Protein AF-A0A9P7BR08-F1 (afdb_monomer)

InterPro domains:
  IPR000400 Glycoside hydrolase, family 46 [PF01374] (91-271)
  IPR000400 Glycoside hydrolase, family 46 [cd00978] (86-276)
  IPR023099 Glycoside hydrolase, family 46, N-terminal [G3DSA:3.30.386.10] (101-200)
  IPR023346 Lysozyme-like domain superfamily [SSF53955] (82-272)

Sequence (280 aa):
MFFYLFFCIIVPFAFAKTEYCSGHEFSSTKVNCDKFQFSKLKSNGQCTDSKKATSGEFHGMALTNCTTFYDLSNLPSQSMDSKAIKMAELITNVFENGNTAMGYAAAERLGDCRGYTCGYIGFTTGTNDAYTVVKEYIRRKPKASIKKYIPALKKLTTYDFGDPKRDDTTQLKGFDKIWHKTTCDDPDFIQTQLDVGQSMYLKPALKYAASVGIHSNLGKAIFYDTIVQHGWQYVESFINLPRIIELTGPKKKEESERSYLTRFITTRRQLVCCYPGGVW

Radius of gyration: 19.73 Å; Cα contacts (8 Å, |Δi|>4): 369; chains: 1; bounding box: 41×44×57 Å

Foldseek 3Di:
DDDPPPPPPPPVPPPPPDPLQDDDLRPQDCVLFVLLVLVPDDVQLFQFALVCLPVDDRQADDDPVLDQFDDLVPFDFDDDDPVLVLVLLQVLLCVVPVGRDFQQLAWDDPRRLQAIQHTRLGQGLLNLLVLQLLVVLCVVVVPQPLVQCNVVSVVSSPGHRRNSCSNDCVSVVCVSVSSNVCVVPDVVSVVSNVVSLCVQQLRVLRRLCVNQPHDDSVSSSLSSSQCSVQNRGVVSCSGHSVNLDVSLDHADPPHDNVNSVVSSVSSNSSSLSNNPDPPD

Structure (mmCIF, N/CA/C/O backbone):
data_AF-A0A9P7BR08-F1
#
_entry.id   AF-A0A9P7BR08-F1
#
loop_
_atom_site.group_PDB
_atom_site.id
_atom_site.type_symbol
_atom_site.label_atom_id
_atom_site.label_alt_id
_atom_site.label_comp_id
_atom_site.label_asym_id
_atom_site.label_entity_id
_atom_site.label_seq_id
_atom_site.pdbx_PDB_ins_code
_atom_site.Cartn_x
_atom_site.Cartn_y
_atom_site.Cartn_z
_atom_site.occupancy
_atom_site.B_iso_or_equiv
_atom_site.auth_seq_id
_atom_site.auth_comp_id
_atom_site.auth_asym_id
_atom_site.auth_atom_id
_atom_site.pdbx_PDB_model_num
ATOM 1 N N . MET A 1 1 ? -6.923 15.966 -33.410 1.00 25.28 1 MET A N 1
ATOM 2 C CA . MET A 1 1 ? -6.662 17.206 -32.653 1.00 25.28 1 MET A CA 1
ATOM 3 C C . MET A 1 1 ? -7.794 17.399 -31.653 1.00 25.28 1 MET A C 1
ATOM 5 O O . MET A 1 1 ? -8.768 18.054 -31.968 1.00 25.28 1 MET A O 1
ATOM 9 N N . PHE A 1 2 ? -7.698 16.748 -30.494 1.00 19.83 2 PHE A N 1
ATOM 10 C CA . PHE A 1 2 ? -8.531 17.013 -29.318 1.00 19.83 2 PHE A CA 1
ATOM 11 C C . PHE A 1 2 ? -7.604 16.845 -28.115 1.00 19.83 2 PHE A C 1
ATOM 13 O O . PHE A 1 2 ? -7.327 15.738 -27.664 1.00 19.83 2 PHE A O 1
ATOM 20 N N . PHE A 1 3 ? -7.001 17.963 -27.719 1.00 20.41 3 PHE A N 1
ATOM 21 C CA . PHE A 1 3 ? -6.215 18.092 -26.503 1.00 20.41 3 PHE A CA 1
ATOM 22 C C . PHE A 1 3 ? -7.197 18.131 -25.329 1.00 20.41 3 PHE A C 1
ATOM 24 O O . PHE A 1 3 ? -7.892 19.127 -25.159 1.00 20.41 3 PHE A O 1
ATOM 31 N N . TYR A 1 4 ? -7.244 17.084 -24.508 1.00 21.97 4 TYR A N 1
ATOM 32 C CA . TYR A 1 4 ? -7.691 17.243 -23.126 1.00 21.97 4 TYR A CA 1
ATOM 33 C C . TYR A 1 4 ? -6.462 17.630 -22.304 1.00 21.97 4 TYR A C 1
ATOM 35 O O . TYR A 1 4 ? -5.722 16.781 -21.812 1.00 21.97 4 TYR A O 1
ATOM 43 N N . LEU A 1 5 ? -6.210 18.941 -22.224 1.00 21.81 5 LEU A N 1
ATOM 44 C CA . LEU A 1 5 ? -5.423 19.514 -21.138 1.00 21.81 5 LEU A CA 1
ATOM 45 C C . LEU A 1 5 ? -6.181 19.190 -19.844 1.00 21.81 5 LEU A C 1
ATOM 47 O O . LEU A 1 5 ? -7.200 19.815 -19.553 1.00 21.81 5 LEU A O 1
ATOM 51 N N . PHE A 1 6 ? -5.694 18.226 -19.067 1.00 24.98 6 PHE A N 1
ATOM 52 C CA . PHE A 1 6 ? -6.015 18.179 -17.647 1.00 24.98 6 PHE A CA 1
ATOM 53 C C . PHE A 1 6 ? -5.336 19.391 -17.008 1.00 24.98 6 PHE A C 1
ATOM 55 O O . PHE A 1 6 ? -4.158 19.369 -16.657 1.00 24.98 6 PHE A O 1
ATOM 62 N N . PHE A 1 7 ? -6.076 20.495 -16.921 1.00 22.55 7 PHE A N 1
ATOM 63 C CA . PHE A 1 7 ? -5.772 21.537 -15.958 1.00 22.55 7 PHE A CA 1
ATOM 64 C C . PHE A 1 7 ? -5.878 20.882 -14.577 1.00 22.55 7 PHE A C 1
ATOM 66 O O . PHE A 1 7 ? -6.976 20.681 -14.061 1.00 22.55 7 PHE A O 1
ATOM 73 N N . CYS A 1 8 ? -4.736 20.563 -13.965 1.00 27.25 8 CYS A N 1
ATOM 74 C CA . CYS A 1 8 ? -4.636 20.647 -12.516 1.00 27.25 8 CYS A CA 1
ATOM 75 C C . CYS A 1 8 ? -4.980 22.094 -12.173 1.00 27.25 8 CYS A C 1
ATOM 77 O O . CYS A 1 8 ? -4.135 22.987 -12.254 1.00 27.25 8 CYS A O 1
ATOM 79 N N . ILE A 1 9 ? -6.250 22.341 -11.860 1.00 24.06 9 ILE A N 1
ATOM 80 C CA . ILE A 1 9 ? -6.639 23.551 -11.163 1.00 24.06 9 ILE A CA 1
ATOM 81 C C . ILE A 1 9 ? -5.927 23.446 -9.819 1.00 24.06 9 ILE A C 1
ATOM 83 O O . ILE A 1 9 ? -6.376 22.753 -8.909 1.00 24.06 9 ILE A O 1
ATOM 87 N N . ILE A 1 10 ? -4.774 24.104 -9.717 1.00 33.00 10 ILE A N 1
ATOM 88 C CA . ILE A 1 10 ? -4.212 24.507 -8.438 1.00 33.00 10 ILE A CA 1
ATOM 89 C C . ILE A 1 10 ? -5.212 25.527 -7.906 1.00 33.00 10 ILE A C 1
ATOM 91 O O . ILE A 1 10 ? -5.112 26.725 -8.165 1.00 33.00 10 ILE A O 1
ATOM 95 N N . VAL A 1 11 ? -6.250 25.028 -7.236 1.00 25.84 11 VAL A N 1
ATOM 96 C CA . VAL A 1 11 ? -7.056 25.858 -6.358 1.00 25.84 11 VAL A CA 1
ATOM 97 C C . VAL A 1 11 ? -6.086 26.281 -5.260 1.00 25.84 11 VAL A C 1
ATOM 99 O O . VAL A 1 11 ? -5.499 25.407 -4.615 1.00 25.84 11 VAL A O 1
ATOM 102 N N . PRO A 1 12 ? -5.857 27.585 -5.041 1.00 27.89 12 PRO A N 1
ATOM 103 C CA . PRO A 1 12 ? -5.188 28.016 -3.834 1.00 27.89 12 PRO A CA 1
ATOM 104 C C . PRO A 1 12 ? -6.116 27.613 -2.688 1.00 27.89 12 PRO A C 1
ATOM 106 O O . PRO A 1 12 ? -7.126 28.269 -2.439 1.00 27.89 12 PRO A O 1
ATOM 109 N N . PHE A 1 13 ? -5.823 26.483 -2.041 1.00 35.38 13 PHE A N 1
ATOM 110 C CA . PHE A 1 13 ? -6.487 26.077 -0.813 1.00 35.38 13 PHE A CA 1
ATOM 111 C C . PHE A 1 13 ? -6.106 27.105 0.254 1.00 35.38 13 PHE A C 1
ATOM 113 O O . PHE A 1 13 ? -5.151 26.953 1.011 1.00 35.38 13 PHE A O 1
ATOM 120 N N . ALA A 1 14 ? -6.880 28.187 0.319 1.00 32.03 14 ALA A N 1
ATOM 121 C CA . ALA A 1 14 ? -7.191 28.768 1.606 1.00 32.03 14 ALA A CA 1
ATOM 122 C C . ALA A 1 14 ? -7.676 27.606 2.485 1.00 32.03 14 ALA A C 1
ATOM 124 O O . ALA A 1 14 ? -8.513 26.820 2.039 1.00 32.03 14 ALA A O 1
ATOM 125 N N . PHE A 1 15 ? -7.106 27.466 3.684 1.00 42.84 15 PHE A N 1
ATOM 126 C CA . PHE A 1 15 ? -7.479 26.467 4.688 1.00 42.84 15 PHE A CA 1
ATOM 127 C C . PHE A 1 15 ? -8.945 26.661 5.118 1.00 42.84 15 PHE A C 1
ATOM 129 O O . PHE A 1 15 ? -9.242 27.109 6.224 1.00 42.84 15 PHE A O 1
ATOM 136 N N . ALA A 1 16 ? -9.893 26.337 4.246 1.00 40.97 16 ALA A N 1
ATOM 137 C CA . ALA A 1 16 ? -11.237 26.021 4.658 1.00 40.97 16 ALA A CA 1
ATOM 138 C C . ALA A 1 16 ? -11.109 24.712 5.435 1.00 40.97 16 ALA A C 1
ATOM 140 O O . ALA A 1 16 ? -10.731 23.687 4.868 1.00 40.97 16 ALA A O 1
ATOM 141 N N . LYS A 1 17 ? -11.365 24.746 6.749 1.00 55.28 17 LYS A N 1
ATOM 142 C CA . LYS A 1 17 ? -11.611 23.514 7.503 1.00 55.28 17 LYS A CA 1
ATOM 143 C C . LYS A 1 17 ? -12.703 22.775 6.743 1.00 55.28 17 LYS A C 1
ATOM 145 O O . LYS A 1 17 ? -13.834 23.254 6.695 1.00 55.28 17 LYS A O 1
ATOM 150 N N . THR A 1 18 ? -12.353 21.661 6.110 1.00 68.56 18 THR A N 1
ATOM 151 C CA . THR A 1 18 ? -13.341 20.789 5.486 1.00 68.56 18 THR A CA 1
ATOM 152 C C . THR A 1 18 ? -14.373 20.444 6.561 1.00 68.56 18 THR A C 1
ATOM 154 O O . THR A 1 18 ? -14.017 20.247 7.727 1.00 68.56 18 THR A O 1
ATOM 157 N N . GLU A 1 19 ? -15.658 20.373 6.212 1.00 81.19 19 GLU A N 1
ATOM 158 C CA . GLU A 1 19 ? -16.693 19.910 7.152 1.00 81.19 19 GLU A CA 1
ATOM 159 C C . GLU A 1 19 ? -16.310 18.538 7.750 1.00 81.19 19 GLU A C 1
ATOM 161 O O . GLU A 1 19 ? -16.599 18.227 8.908 1.00 81.19 19 GLU A O 1
ATOM 166 N N . TYR A 1 20 ? -15.523 17.767 6.996 1.00 86.56 20 TYR A N 1
ATOM 167 C CA . TYR A 1 20 ? -14.896 16.520 7.406 1.00 86.56 20 TYR A CA 1
ATOM 168 C C . TYR A 1 20 ? -13.967 16.630 8.635 1.00 86.56 20 TYR A C 1
ATOM 170 O O . TYR A 1 20 ? -13.973 15.726 9.465 1.00 86.56 20 TYR A O 1
ATOM 178 N N . CYS A 1 21 ? -13.238 17.725 8.846 1.00 91.69 21 CYS A N 1
ATOM 179 C CA . CYS A 1 21 ? -12.373 17.923 10.021 1.00 91.69 21 CYS A CA 1
ATOM 180 C C . CYS A 1 21 ? -12.918 19.007 10.960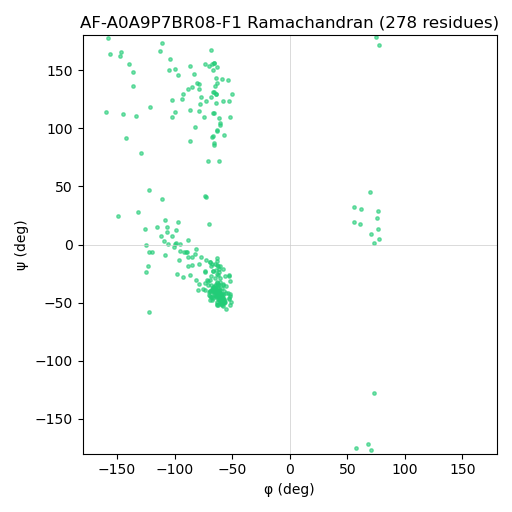 1.00 91.69 21 CYS A C 1
ATOM 182 O O . CYS A 1 21 ? -12.181 19.832 11.510 1.00 91.69 21 CYS A O 1
ATOM 184 N N . SER A 1 22 ? -14.241 19.023 11.124 1.00 90.69 22 SER A N 1
ATOM 185 C CA . SER A 1 22 ? -14.962 19.986 11.954 1.00 90.69 22 SER A CA 1
ATOM 186 C C . SER A 1 22 ? -15.572 19.350 13.215 1.00 90.69 22 SER A C 1
ATOM 188 O O . SER A 1 22 ? -15.509 18.138 13.430 1.00 90.69 22 SER A O 1
ATOM 190 N N . GLY A 1 23 ? -16.137 20.186 14.092 1.00 92.50 23 GLY A N 1
ATOM 191 C CA . GLY A 1 23 ? -16.763 19.749 15.342 1.00 92.50 23 GLY A CA 1
ATOM 192 C C . GLY A 1 23 ? -15.773 19.352 16.441 1.00 92.50 23 GLY A C 1
ATOM 193 O O . GLY A 1 23 ? -14.553 19.396 16.272 1.00 92.50 23 GLY A O 1
ATOM 194 N N . HIS A 1 24 ? -16.308 18.980 17.604 1.00 93.88 24 HIS A N 1
ATOM 195 C CA . HIS A 1 24 ? -15.497 18.649 18.779 1.00 93.88 24 HIS A CA 1
ATOM 196 C C . HIS A 1 24 ? -14.632 17.394 18.561 1.00 93.88 24 HIS A C 1
ATOM 198 O O . HIS A 1 24 ? -13.488 17.359 18.997 1.00 93.88 24 HIS A O 1
ATOM 204 N N . GLU A 1 25 ? -15.145 16.387 17.850 1.00 94.69 25 GLU A N 1
ATOM 205 C CA . GLU A 1 25 ? -14.486 15.081 17.707 1.00 94.69 25 GLU A CA 1
ATOM 206 C C . GLU A 1 25 ? -13.378 15.043 16.639 1.00 94.69 25 GLU A C 1
ATOM 208 O O . GLU A 1 25 ? -12.414 14.296 16.804 1.00 94.69 25 GLU A O 1
ATOM 213 N N . PHE A 1 26 ? -13.479 15.842 15.568 1.00 94.88 26 PHE A N 1
ATOM 214 C CA . PHE A 1 26 ? -12.574 15.751 14.406 1.00 94.88 26 PHE A CA 1
ATOM 215 C C . PHE A 1 26 ? -11.767 17.016 14.129 1.00 94.88 26 PHE A C 1
ATOM 217 O O . PHE A 1 26 ? -10.884 17.000 13.274 1.00 94.88 26 PHE A O 1
ATOM 224 N N . SER A 1 27 ? -12.029 18.115 14.840 1.00 93.56 27 SER A N 1
ATOM 225 C CA . SER A 1 27 ? -11.186 19.302 14.710 1.00 93.56 27 SER A CA 1
ATOM 226 C C . SER A 1 27 ? -9.761 19.031 15.190 1.00 93.56 27 SER A C 1
ATOM 228 O O . SER A 1 27 ? -9.545 18.328 16.181 1.00 93.56 27 SER A O 1
ATOM 230 N N . SER A 1 28 ? -8.785 19.625 14.498 1.00 91.25 28 SER A N 1
ATOM 231 C CA . SER A 1 28 ? -7.360 19.525 14.829 1.00 91.25 28 SER A CA 1
ATOM 232 C C . SER A 1 28 ? -7.019 20.309 16.105 1.00 91.25 28 SER A C 1
ATOM 234 O O . SER A 1 28 ? -6.429 21.389 16.064 1.00 91.25 28 SER A O 1
ATOM 236 N N . THR A 1 29 ? -7.447 19.788 17.253 1.00 92.94 29 THR A N 1
ATOM 237 C CA . THR A 1 29 ? -7.153 20.318 18.588 1.00 92.94 29 THR A CA 1
ATOM 238 C C . THR A 1 29 ? -6.103 19.462 19.279 1.00 92.94 29 THR A C 1
ATOM 240 O O . THR A 1 29 ? -5.938 18.284 18.969 1.00 92.94 29 THR A O 1
ATOM 243 N N . LYS A 1 30 ? -5.434 20.030 20.287 1.00 93.44 30 LYS A N 1
ATOM 244 C CA . LYS A 1 30 ? -4.480 19.297 21.128 1.00 93.44 30 LYS A CA 1
ATOM 245 C C . LYS A 1 30 ? -5.084 18.006 21.707 1.00 93.44 30 LYS A C 1
ATOM 247 O O . LYS A 1 30 ? -4.471 16.947 21.631 1.00 93.44 30 LYS A O 1
ATOM 252 N N . VAL A 1 31 ? -6.323 18.088 22.200 1.00 93.88 31 VAL A N 1
ATOM 253 C CA . VAL A 1 31 ? -7.065 16.953 22.778 1.00 93.88 31 VAL A CA 1
ATOM 254 C C . VAL A 1 31 ? -7.220 15.807 21.776 1.00 93.88 31 VAL A C 1
ATOM 256 O O . VAL A 1 31 ? -6.997 14.650 22.128 1.00 93.88 31 VAL A O 1
ATOM 259 N N . ASN A 1 32 ? -7.558 16.117 20.523 1.00 94.31 32 ASN A N 1
ATOM 260 C CA . ASN A 1 32 ? -7.763 15.098 19.495 1.00 94.31 32 ASN A CA 1
ATOM 261 C C . ASN A 1 32 ? -6.438 14.569 18.926 1.00 94.31 32 ASN A C 1
ATOM 263 O O . ASN A 1 32 ? -6.349 13.385 18.593 1.00 94.31 32 ASN A O 1
ATOM 267 N N . CYS A 1 33 ? -5.415 15.426 18.831 1.00 94.94 33 CYS A N 1
ATOM 268 C CA . CYS A 1 33 ? -4.218 15.148 18.042 1.00 94.94 33 CYS A CA 1
ATOM 269 C C . CYS A 1 33 ? -3.012 14.615 18.830 1.00 94.94 33 CYS A C 1
ATOM 271 O O . CYS A 1 33 ? -2.197 13.889 18.257 1.00 94.94 33 CYS A O 1
ATOM 273 N N . ASP A 1 34 ? -2.894 14.904 20.131 1.00 95.50 34 ASP A N 1
ATOM 274 C CA . ASP A 1 34 ? -1.706 14.539 20.923 1.00 95.50 34 ASP A CA 1
ATOM 275 C C . ASP A 1 34 ? -1.422 13.027 20.919 1.00 95.50 34 ASP A C 1
ATOM 277 O O . ASP A 1 34 ? -0.264 12.601 20.890 1.00 95.50 34 ASP A O 1
ATOM 281 N N . LYS A 1 35 ? -2.472 12.196 20.871 1.00 95.94 35 LYS A N 1
ATOM 282 C CA . LYS A 1 35 ? -2.353 10.728 20.842 1.00 95.94 35 LYS A CA 1
ATOM 283 C C . LYS A 1 35 ? -1.628 10.189 19.603 1.00 95.94 35 LYS A C 1
ATOM 285 O O . LYS A 1 35 ? -1.013 9.123 19.671 1.00 95.94 35 LYS A O 1
ATOM 290 N N . PHE A 1 36 ? -1.659 10.916 18.485 1.00 95.50 36 PHE A N 1
ATOM 291 C CA . PHE A 1 36 ? -0.951 10.520 17.264 1.00 95.50 36 PHE A CA 1
ATOM 292 C C . PHE A 1 36 ? 0.542 10.830 17.336 1.00 95.50 36 PHE A C 1
ATOM 294 O O . PHE A 1 36 ? 1.316 10.241 16.592 1.00 95.50 36 PHE A O 1
ATOM 301 N N . GLN A 1 37 ? 0.959 11.694 18.268 1.00 94.38 37 GLN A N 1
ATOM 302 C CA . GLN A 1 37 ? 2.363 12.024 18.517 1.00 94.38 37 GLN A CA 1
ATOM 303 C C . GLN A 1 37 ? 3.100 12.530 17.267 1.00 94.38 37 GLN A C 1
ATOM 305 O O . GLN A 1 37 ? 4.306 12.332 17.138 1.00 94.38 37 GLN A O 1
ATOM 310 N N . PHE A 1 38 ? 2.402 13.221 16.361 1.00 91.25 38 PHE A N 1
ATOM 311 C CA . PHE A 1 38 ? 3.000 13.747 15.132 1.00 91.25 38 PHE A CA 1
ATOM 312 C C . PHE A 1 38 ? 4.100 14.784 15.368 1.00 91.25 38 PHE A C 1
ATOM 314 O O . PHE A 1 38 ? 4.943 14.975 14.503 1.00 91.25 38 PHE A O 1
ATOM 321 N N . SER A 1 39 ? 4.183 15.378 16.561 1.00 87.94 39 SER A N 1
ATOM 322 C CA . SER A 1 39 ? 5.339 16.185 16.978 1.00 87.94 39 SER A CA 1
ATOM 323 C C . SER A 1 39 ? 6.659 15.403 17.009 1.00 87.94 39 SER A C 1
ATOM 325 O O . SER A 1 39 ? 7.728 16.005 17.003 1.00 87.94 39 SER A O 1
ATOM 327 N N . LYS A 1 40 ? 6.599 14.065 17.043 1.00 87.44 40 LYS A N 1
ATOM 328 C CA . LYS A 1 40 ? 7.758 13.171 16.954 1.00 87.44 40 LYS A CA 1
ATOM 329 C C . LYS A 1 40 ? 8.103 12.774 15.520 1.00 87.44 40 LYS A C 1
ATOM 331 O O . LYS A 1 40 ? 9.130 12.120 15.336 1.00 87.44 40 LYS A O 1
ATOM 336 N N . LEU A 1 41 ? 7.282 13.137 14.527 1.00 80.88 41 LEU A N 1
ATOM 337 C CA . LEU A 1 41 ? 7.655 12.980 13.126 1.00 80.88 41 LEU A CA 1
ATOM 338 C C . LEU A 1 41 ? 8.898 13.828 12.895 1.00 80.88 41 LEU A C 1
ATOM 340 O O . LEU A 1 41 ? 8.855 15.057 12.913 1.00 80.88 41 LEU A O 1
ATOM 344 N N . LYS A 1 42 ? 10.028 13.160 12.710 1.00 69.19 42 LYS A N 1
ATOM 345 C CA . LYS A 1 42 ? 11.223 13.823 12.219 1.00 69.19 42 LYS A CA 1
ATOM 346 C C . LYS A 1 42 ? 11.101 13.884 10.700 1.00 69.19 42 LYS A C 1
ATOM 348 O O . LYS A 1 42 ? 10.557 12.976 10.070 1.00 69.19 42 LYS A O 1
ATOM 353 N N . SER A 1 43 ? 11.633 14.943 10.098 1.00 61.00 43 SER A N 1
ATOM 354 C CA . SER A 1 43 ? 12.025 14.853 8.695 1.00 61.00 43 SER A CA 1
ATOM 355 C C . SER A 1 43 ? 13.182 13.861 8.661 1.00 61.00 43 SER A C 1
ATOM 357 O O . SER A 1 43 ? 14.317 14.218 8.964 1.00 61.00 43 SER A O 1
ATOM 359 N N . ASN A 1 44 ? 12.886 12.586 8.413 1.00 57.06 44 ASN A N 1
ATOM 360 C CA . ASN A 1 44 ? 13.855 11.489 8.495 1.00 57.06 44 ASN A CA 1
ATOM 361 C C . ASN A 1 44 ? 14.909 11.543 7.368 1.00 57.06 44 ASN A C 1
ATOM 363 O O . ASN A 1 44 ? 15.501 10.519 7.048 1.00 57.06 44 ASN A O 1
ATOM 367 N N . GLY A 1 45 ? 15.083 12.686 6.693 1.00 55.62 45 GLY A N 1
ATOM 368 C CA . GLY A 1 45 ? 15.885 12.774 5.477 1.00 55.62 45 GLY A CA 1
ATOM 369 C C . GLY A 1 45 ? 15.325 11.903 4.350 1.00 55.62 45 GLY A C 1
ATOM 370 O O . GLY A 1 45 ? 16.096 11.394 3.542 1.00 55.62 45 GLY A O 1
ATOM 371 N N . GLN A 1 46 ? 14.002 11.697 4.298 1.00 64.88 46 GLN A N 1
ATOM 372 C CA . GLN A 1 46 ? 13.338 11.073 3.151 1.00 64.88 46 GLN A CA 1
ATOM 373 C C . GLN A 1 46 ? 12.976 12.147 2.130 1.00 64.88 46 GLN A C 1
ATOM 375 O O . GLN A 1 46 ? 12.442 13.202 2.480 1.00 64.88 46 GLN A O 1
ATOM 380 N N . CYS A 1 47 ? 13.277 11.876 0.866 1.00 71.38 47 CYS A N 1
ATOM 381 C CA . CYS A 1 47 ? 12.886 12.752 -0.226 1.00 71.38 47 CYS A CA 1
ATOM 382 C C . CYS A 1 47 ? 11.377 12.627 -0.455 1.00 71.38 47 CYS A C 1
ATOM 384 O O . CYS A 1 47 ? 10.878 11.528 -0.678 1.00 71.38 47 CYS A O 1
ATOM 386 N N . THR A 1 48 ? 10.662 13.747 -0.390 1.00 71.50 48 THR A N 1
ATOM 387 C CA . THR A 1 48 ? 9.216 13.827 -0.676 1.00 71.50 48 THR A CA 1
ATOM 388 C C . THR A 1 48 ? 8.885 14.812 -1.798 1.00 71.50 48 THR A C 1
ATOM 390 O O . THR A 1 48 ? 7.740 14.902 -2.227 1.00 71.50 48 THR A O 1
ATOM 393 N N . ASP A 1 49 ? 9.888 15.553 -2.275 1.00 75.00 49 ASP A N 1
ATOM 394 C CA . ASP A 1 49 ? 9.805 16.492 -3.390 1.00 75.00 49 ASP A CA 1
ATOM 395 C C . ASP A 1 49 ? 11.124 16.450 -4.169 1.00 75.00 49 ASP A C 1
ATOM 397 O O . ASP A 1 49 ? 12.174 16.879 -3.672 1.00 75.00 49 ASP A O 1
ATOM 401 N N . SER A 1 50 ? 11.071 15.949 -5.405 1.00 73.88 50 SER A N 1
ATOM 402 C CA . SER A 1 50 ? 12.254 15.767 -6.251 1.00 73.88 50 SER A CA 1
ATOM 403 C C . SER A 1 50 ? 12.967 17.090 -6.547 1.00 73.88 50 SER A C 1
ATOM 405 O O . SER A 1 50 ? 14.167 17.095 -6.809 1.00 73.88 50 SER A O 1
ATOM 407 N N . LYS A 1 51 ? 12.269 18.234 -6.479 1.00 75.81 51 LYS A N 1
ATOM 408 C CA . LYS A 1 51 ? 12.872 19.563 -6.689 1.00 75.81 51 LYS A CA 1
ATOM 409 C C . LYS A 1 51 ? 13.728 20.009 -5.506 1.00 75.81 51 LYS A C 1
ATOM 411 O O . LYS A 1 51 ? 14.609 20.845 -5.679 1.00 75.81 51 LYS A O 1
ATOM 416 N N . LYS A 1 52 ? 13.477 19.462 -4.314 1.00 66.56 52 LYS A N 1
ATOM 417 C CA . LYS A 1 52 ? 14.207 19.763 -3.071 1.00 66.56 52 LYS A CA 1
ATOM 418 C C . LYS A 1 52 ? 15.262 18.710 -2.733 1.00 66.56 52 LYS A C 1
ATOM 420 O O . LYS A 1 52 ? 15.977 18.861 -1.744 1.00 66.56 52 LYS A O 1
ATOM 425 N N . ALA A 1 53 ? 15.403 17.678 -3.569 1.00 64.19 53 ALA A N 1
ATOM 426 C CA . ALA A 1 53 ? 16.373 16.598 -3.397 1.00 64.19 53 ALA A CA 1
ATOM 427 C C . ALA A 1 53 ? 17.831 17.091 -3.280 1.00 64.19 53 ALA A C 1
ATOM 429 O O . ALA A 1 53 ? 18.653 16.431 -2.654 1.00 64.19 53 ALA A O 1
ATOM 430 N N . THR A 1 54 ? 18.164 18.253 -3.855 1.00 57.78 54 THR A N 1
ATOM 431 C CA . THR A 1 54 ? 19.526 18.819 -3.860 1.00 57.78 54 THR A CA 1
ATOM 432 C C . THR A 1 54 ? 19.818 19.772 -2.699 1.00 57.78 54 THR A C 1
ATOM 434 O O . THR A 1 54 ? 20.945 20.241 -2.580 1.00 57.78 54 THR A O 1
ATOM 437 N N . SER A 1 55 ? 18.823 20.109 -1.870 1.00 56.34 55 SER A N 1
ATOM 438 C CA . SER A 1 55 ? 18.939 21.135 -0.820 1.00 56.34 55 SER A CA 1
ATOM 439 C C . SER A 1 55 ? 19.006 20.576 0.607 1.00 56.34 55 SER A C 1
ATOM 441 O O . SER A 1 55 ? 18.808 21.327 1.559 1.00 56.34 55 SER A O 1
ATOM 443 N N . GLY A 1 56 ? 19.255 19.275 0.782 1.00 60.09 56 GLY A N 1
ATOM 444 C CA . GLY A 1 56 ? 19.316 18.644 2.101 1.00 60.09 56 GLY A CA 1
ATOM 445 C C . GLY A 1 56 ? 20.144 17.362 2.130 1.00 60.09 56 GLY A C 1
ATOM 446 O O . GLY A 1 56 ? 20.444 16.772 1.095 1.00 60.09 56 GLY A O 1
ATOM 447 N N . GLU A 1 57 ? 20.503 16.935 3.338 1.00 60.38 57 GLU A N 1
ATOM 448 C CA . GLU A 1 57 ? 21.088 15.622 3.591 1.00 60.38 57 GLU A CA 1
ATOM 449 C C . GLU A 1 57 ? 19.973 14.569 3.685 1.00 60.38 57 GLU A C 1
ATOM 451 O O . GLU A 1 57 ? 19.277 14.455 4.697 1.00 60.38 57 GLU A O 1
ATOM 456 N N . PHE A 1 58 ? 19.778 13.815 2.604 1.00 67.88 58 PHE A N 1
ATOM 457 C CA . PHE A 1 58 ? 18.860 12.682 2.557 1.00 67.88 58 PHE A CA 1
ATOM 458 C C . PHE A 1 58 ? 19.668 11.389 2.660 1.00 67.88 58 PHE A C 1
ATOM 460 O O . PHE A 1 58 ? 20.392 11.037 1.730 1.00 67.88 58 PHE A O 1
ATOM 467 N N . HIS A 1 59 ? 19.561 10.689 3.788 1.00 66.12 59 HIS A N 1
ATOM 468 C CA . HIS A 1 59 ? 20.376 9.496 4.060 1.00 66.12 59 HIS A CA 1
ATOM 469 C C . HIS A 1 59 ? 19.627 8.179 3.8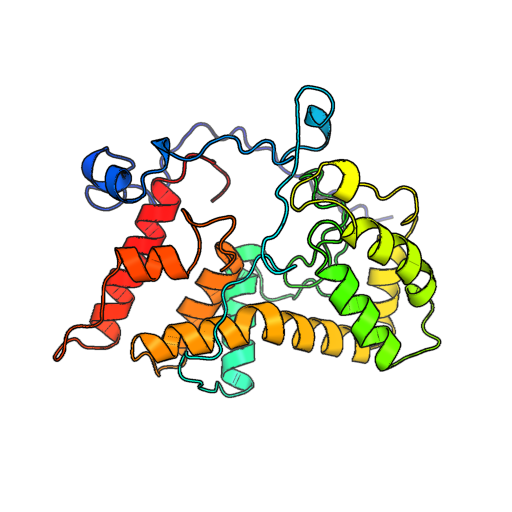25 1.00 66.12 59 HIS A C 1
ATOM 471 O O . HIS A 1 59 ? 20.214 7.113 3.969 1.00 66.12 59 HIS A O 1
ATOM 477 N N . GLY A 1 60 ? 18.342 8.240 3.447 1.00 71.31 60 GLY A N 1
ATOM 478 C CA . GLY A 1 60 ? 17.484 7.059 3.374 1.00 71.31 60 GLY A CA 1
ATOM 479 C C . GLY A 1 60 ? 17.404 6.313 4.715 1.00 71.31 60 GLY A C 1
ATOM 480 O O . GLY A 1 60 ? 17.905 6.762 5.746 1.00 71.31 60 GLY A O 1
ATOM 481 N N . MET A 1 61 ? 16.731 5.167 4.726 1.00 79.44 61 MET A N 1
ATOM 482 C CA . MET A 1 61 ? 16.701 4.265 5.874 1.00 79.44 61 MET A CA 1
ATOM 483 C C . MET A 1 61 ? 17.238 2.893 5.474 1.00 79.44 61 MET A C 1
ATOM 485 O O . MET A 1 61 ? 16.636 2.203 4.644 1.00 79.44 61 MET A O 1
ATOM 489 N N . ALA A 1 62 ? 18.336 2.487 6.114 1.00 78.00 62 ALA A N 1
ATOM 490 C CA . ALA A 1 62 ? 18.830 1.120 6.047 1.00 78.00 62 ALA A CA 1
ATOM 491 C C . ALA A 1 62 ? 17.823 0.168 6.713 1.00 78.00 62 ALA A C 1
ATOM 493 O O . ALA A 1 62 ? 17.339 0.411 7.822 1.00 78.00 62 ALA A O 1
ATOM 494 N N . LEU A 1 63 ? 17.492 -0.926 6.029 1.00 81.50 63 LEU A N 1
ATOM 495 C CA . LEU A 1 63 ? 16.470 -1.873 6.474 1.00 81.50 63 LEU A CA 1
ATOM 496 C C . LEU A 1 63 ? 17.103 -3.000 7.295 1.00 81.50 63 LEU A C 1
ATOM 498 O O . LEU A 1 63 ? 18.026 -3.662 6.829 1.00 81.50 63 LEU A O 1
ATOM 502 N N . THR A 1 64 ? 16.567 -3.275 8.483 1.00 75.12 64 THR A N 1
ATOM 503 C CA . THR A 1 64 ? 17.082 -4.314 9.390 1.00 75.12 64 THR A CA 1
ATOM 504 C C . THR A 1 64 ? 16.868 -5.738 8.869 1.00 75.12 64 THR A C 1
ATOM 506 O O . THR A 1 64 ? 17.677 -6.605 9.170 1.00 75.12 64 THR A O 1
ATOM 509 N N . ASN A 1 65 ? 15.836 -5.970 8.043 1.00 79.81 65 ASN A N 1
ATOM 510 C CA . ASN A 1 65 ? 15.480 -7.286 7.484 1.00 79.81 65 ASN A CA 1
ATOM 511 C C . ASN A 1 65 ? 15.223 -7.250 5.962 1.00 79.81 65 ASN A C 1
ATOM 513 O O . ASN A 1 65 ? 14.416 -8.021 5.444 1.00 79.81 65 ASN A O 1
ATOM 517 N N . CYS A 1 66 ? 15.854 -6.317 5.238 1.00 83.25 66 CYS A N 1
ATOM 518 C CA . CYS A 1 66 ? 15.684 -6.135 3.783 1.00 83.25 66 CYS A CA 1
ATOM 519 C C . CYS A 1 66 ? 14.227 -5.916 3.308 1.00 83.25 66 CYS A C 1
ATOM 521 O O . CYS A 1 66 ? 13.923 -6.088 2.129 1.00 83.25 66 CYS A O 1
ATOM 523 N N . THR A 1 67 ? 13.326 -5.526 4.208 1.00 86.12 67 THR A N 1
ATOM 524 C CA . THR A 1 67 ? 11.917 -5.214 3.940 1.00 86.12 67 THR A CA 1
ATOM 525 C C . THR A 1 67 ? 11.519 -3.997 4.758 1.00 86.12 67 THR A C 1
ATOM 527 O O . THR A 1 67 ? 12.131 -3.737 5.784 1.00 86.12 67 THR A O 1
ATOM 530 N N . THR A 1 68 ? 10.509 -3.253 4.326 1.00 87.12 68 THR A N 1
ATOM 531 C CA . THR A 1 68 ? 9.905 -2.157 5.102 1.00 87.12 68 THR A CA 1
ATOM 532 C C . THR A 1 68 ? 8.675 -2.621 5.882 1.00 87.12 68 THR A C 1
ATOM 534 O O . THR A 1 68 ? 8.108 -1.851 6.651 1.00 87.12 68 THR A O 1
ATOM 537 N N . PHE A 1 69 ? 8.246 -3.868 5.688 1.00 92.19 69 PHE A N 1
ATOM 538 C CA . PHE A 1 69 ? 6.980 -4.403 6.177 1.00 92.19 69 PHE A CA 1
ATOM 539 C C . PHE A 1 69 ? 7.141 -5.235 7.454 1.00 92.19 69 PHE A C 1
ATOM 541 O O . PHE A 1 69 ? 8.182 -5.856 7.673 1.00 92.19 69 PHE A O 1
ATOM 548 N N . TYR A 1 70 ? 6.104 -5.262 8.296 1.00 93.88 70 TYR A N 1
ATOM 549 C CA . TYR A 1 70 ? 6.065 -6.139 9.472 1.00 93.88 70 TYR A CA 1
ATOM 550 C C . TYR A 1 70 ? 6.020 -7.623 9.072 1.00 93.88 70 TYR A C 1
ATOM 552 O O . TYR A 1 70 ? 5.527 -7.979 8.002 1.00 93.88 70 TYR A O 1
ATOM 560 N N . ASP A 1 71 ? 6.469 -8.509 9.962 1.00 94.69 71 ASP A N 1
ATOM 561 C CA . ASP A 1 71 ? 6.186 -9.938 9.820 1.00 94.69 71 ASP A CA 1
ATOM 562 C C . ASP A 1 71 ? 4.746 -10.239 10.266 1.00 94.69 71 ASP A C 1
ATOM 564 O O . ASP A 1 71 ? 4.364 -9.976 11.407 1.00 94.69 71 ASP A O 1
ATOM 568 N N . LEU A 1 72 ? 3.942 -10.796 9.356 1.00 96.25 72 LEU A N 1
ATOM 569 C CA . LEU A 1 72 ? 2.544 -11.168 9.604 1.00 96.25 72 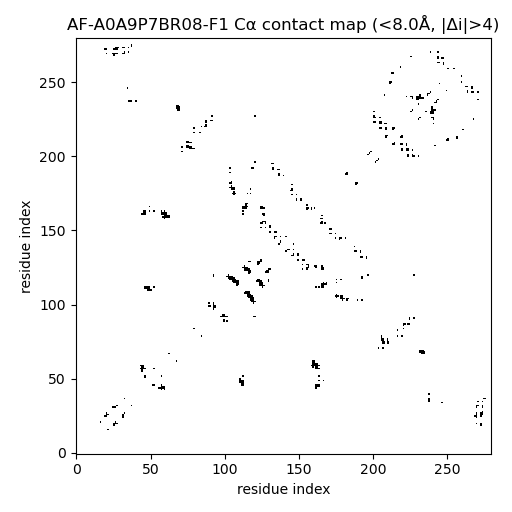LEU A CA 1
ATOM 570 C C . LEU A 1 72 ? 2.343 -12.681 9.727 1.00 96.25 72 LEU A C 1
ATOM 572 O O . LEU A 1 72 ? 1.199 -13.149 9.674 1.00 96.25 72 LEU A O 1
ATOM 576 N N . SER A 1 73 ? 3.421 -13.460 9.823 1.00 95.31 73 SER A N 1
ATOM 577 C CA . SER A 1 73 ? 3.391 -14.923 9.923 1.00 95.31 73 SER A CA 1
ATOM 578 C C . SER A 1 73 ? 2.455 -15.405 11.038 1.00 95.31 73 SER A C 1
ATOM 580 O O . SER A 1 73 ? 1.621 -16.278 10.802 1.00 95.31 73 SER A O 1
ATOM 582 N N . ASN A 1 74 ? 2.502 -14.740 12.194 1.00 96.81 74 ASN A N 1
ATOM 583 C CA . ASN A 1 74 ? 1.717 -15.071 13.385 1.00 96.81 74 ASN A CA 1
ATOM 584 C C . ASN A 1 74 ? 0.275 -14.534 13.373 1.00 96.81 74 ASN A C 1
ATOM 586 O O . ASN A 1 74 ? -0.508 -14.875 14.260 1.00 96.81 74 ASN A O 1
ATOM 590 N N . LEU A 1 75 ? -0.101 -13.690 12.403 1.00 97.69 75 LEU A N 1
ATOM 591 C CA . LEU A 1 75 ? -1.468 -13.170 12.326 1.00 97.69 75 LEU A CA 1
ATOM 592 C C . LEU A 1 75 ? -2.419 -14.187 11.679 1.00 97.69 75 LEU A C 1
ATOM 594 O O . LEU A 1 75 ? -2.064 -14.790 10.651 1.00 97.69 75 LEU A O 1
ATOM 598 N N . PRO A 1 76 ? -3.650 -14.331 12.216 1.00 97.88 76 PRO A N 1
ATOM 599 C CA . PRO A 1 76 ? -4.648 -15.232 11.659 1.00 97.88 76 PRO A CA 1
ATOM 600 C C . PRO A 1 76 ? -4.950 -14.861 10.209 1.00 97.88 76 PRO A C 1
ATOM 602 O O . PRO A 1 76 ? -4.989 -13.691 9.835 1.00 97.88 76 PRO A O 1
ATOM 605 N N . SER A 1 77 ? -5.151 -15.877 9.376 1.00 96.62 77 SER A N 1
ATOM 606 C CA . SER A 1 77 ? -5.491 -15.680 7.968 1.00 96.62 77 SER A CA 1
ATOM 607 C C . SER A 1 77 ? -6.998 -15.782 7.775 1.00 96.62 77 SER A C 1
ATOM 609 O O . SER A 1 77 ? -7.663 -16.583 8.427 1.00 96.62 77 SER A O 1
ATOM 611 N N . GLN A 1 78 ? -7.532 -14.997 6.845 1.00 97.88 78 GLN A N 1
ATOM 612 C CA . GLN A 1 78 ? -8.906 -15.128 6.375 1.00 97.88 78 GLN A CA 1
ATOM 613 C C . GLN A 1 78 ? -8.996 -14.769 4.893 1.00 97.88 78 GLN A C 1
ATOM 615 O O . GLN A 1 78 ? -8.077 -14.169 4.334 1.00 97.88 78 GLN A O 1
ATOM 620 N N . SER A 1 79 ? -10.111 -15.132 4.268 1.00 96.69 79 SER A N 1
ATOM 621 C CA . SER A 1 79 ? -10.383 -14.869 2.858 1.00 96.69 79 SER A CA 1
ATOM 622 C C . SER A 1 79 ? -11.522 -13.867 2.667 1.00 96.69 79 SER A C 1
ATOM 624 O O . SER A 1 79 ? -12.281 -13.536 3.584 1.00 96.69 79 SER A O 1
ATOM 626 N N . MET A 1 80 ? -11.627 -13.384 1.437 1.00 97.25 80 MET A N 1
ATOM 627 C CA . MET A 1 80 ? -12.715 -12.565 0.926 1.00 97.25 80 MET A CA 1
ATOM 628 C C . MET A 1 80 ? -13.055 -13.122 -0.456 1.00 97.25 80 MET A C 1
ATOM 630 O O . MET A 1 80 ? -12.147 -13.494 -1.200 1.00 97.2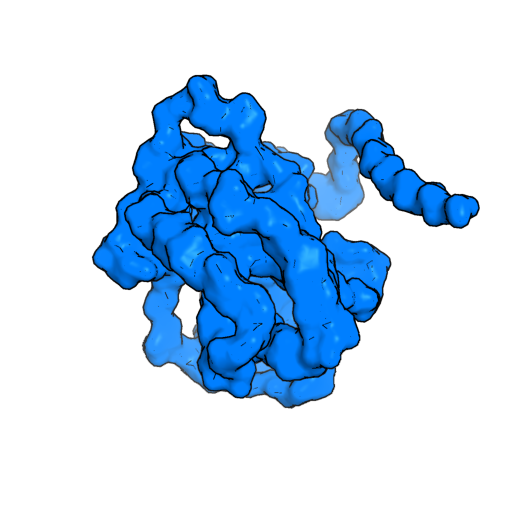5 80 MET A O 1
ATOM 634 N N . ASP A 1 81 ? -14.338 -13.274 -0.775 1.00 96.19 81 ASP A N 1
ATOM 635 C CA . ASP A 1 81 ? -14.737 -13.794 -2.082 1.00 96.19 81 ASP A CA 1
ATOM 636 C C . ASP A 1 81 ? -14.392 -12.793 -3.197 1.00 96.19 81 ASP A C 1
ATOM 638 O O . ASP A 1 81 ? -14.289 -11.588 -2.963 1.00 96.19 81 ASP A O 1
ATOM 642 N N . SER A 1 82 ? -14.215 -13.279 -4.425 1.00 95.88 82 SER A N 1
ATOM 643 C CA . SER A 1 82 ? -13.730 -12.455 -5.541 1.00 95.88 82 SER A CA 1
ATOM 644 C C . SER A 1 82 ? -14.644 -11.274 -5.880 1.00 95.88 82 SER A C 1
ATOM 646 O O . SER A 1 82 ? -14.149 -10.219 -6.279 1.00 95.88 82 SER A O 1
ATOM 648 N N . LYS A 1 83 ? -15.965 -11.407 -5.692 1.00 97.50 83 LYS A N 1
ATOM 649 C CA . LYS A 1 83 ? -16.911 -10.306 -5.928 1.00 97.50 83 LYS A CA 1
ATOM 650 C C . LYS A 1 83 ? -16.750 -9.225 -4.865 1.00 97.50 83 LYS A C 1
ATOM 652 O O . LYS A 1 83 ? -16.706 -8.043 -5.200 1.00 97.50 83 LYS A O 1
ATOM 657 N N . ALA A 1 84 ? -16.618 -9.621 -3.603 1.00 98.00 84 ALA A N 1
ATOM 658 C CA . ALA A 1 84 ? -16.368 -8.697 -2.508 1.00 98.00 84 ALA A CA 1
ATOM 659 C C . ALA A 1 84 ? -14.996 -8.016 -2.622 1.00 98.00 84 ALA A C 1
ATOM 661 O O . ALA A 1 84 ? -14.916 -6.809 -2.404 1.00 98.00 84 ALA A O 1
ATOM 662 N N . ILE A 1 85 ? -13.951 -8.743 -3.037 1.00 97.88 85 ILE A N 1
ATOM 663 C CA . ILE A 1 85 ? -12.635 -8.159 -3.344 1.00 97.88 85 ILE A CA 1
ATOM 664 C C . ILE A 1 85 ? -12.780 -7.075 -4.408 1.00 97.88 85 ILE A C 1
ATOM 666 O O . ILE A 1 85 ? -12.333 -5.950 -4.199 1.00 97.88 85 ILE A O 1
ATOM 670 N N . LYS A 1 86 ? -13.474 -7.379 -5.512 1.00 96.12 86 LYS A N 1
ATOM 671 C CA . LYS A 1 86 ? -13.680 -6.400 -6.578 1.00 96.12 86 LYS A CA 1
ATOM 672 C C . LYS A 1 86 ? -14.408 -5.154 -6.070 1.00 96.12 86 LYS A C 1
ATOM 674 O O . LYS A 1 86 ? -14.082 -4.055 -6.503 1.00 96.12 86 LYS A O 1
ATOM 679 N N . MET A 1 87 ? -15.378 -5.298 -5.161 1.00 97.50 87 MET A N 1
ATOM 680 C CA . MET A 1 87 ? -16.067 -4.139 -4.575 1.00 97.50 87 MET A CA 1
ATOM 681 C C . MET A 1 87 ? -15.177 -3.329 -3.648 1.00 97.50 87 MET A C 1
ATOM 683 O O . MET A 1 87 ? -15.222 -2.108 -3.730 1.00 97.50 87 MET A O 1
ATOM 687 N N . ALA A 1 88 ? -14.347 -3.969 -2.826 1.00 97.56 88 ALA A N 1
ATOM 688 C CA . ALA A 1 88 ? -13.368 -3.258 -2.010 1.00 97.56 88 ALA A CA 1
ATOM 689 C C . ALA A 1 88 ? -12.403 -2.442 -2.891 1.00 97.56 88 ALA A C 1
ATOM 691 O O . ALA A 1 88 ? -12.214 -1.255 -2.649 1.00 97.56 88 ALA A O 1
ATOM 692 N N . GLU A 1 89 ? -11.885 -3.042 -3.968 1.00 95.44 89 GLU A N 1
ATOM 693 C CA . GLU A 1 89 ? -11.025 -2.365 -4.949 1.00 95.44 89 GLU A CA 1
ATOM 694 C C . GLU A 1 89 ? -11.724 -1.176 -5.628 1.00 95.44 89 GLU A C 1
ATOM 696 O O . GLU A 1 89 ? -11.121 -0.115 -5.766 1.00 95.44 89 GLU A O 1
ATOM 701 N N . LEU A 1 90 ? -12.993 -1.319 -6.033 1.00 95.81 90 LEU A N 1
ATOM 702 C CA . LEU A 1 90 ? -13.744 -0.222 -6.656 1.00 95.81 90 LEU A CA 1
ATOM 703 C C . LEU A 1 90 ? -14.068 0.908 -5.674 1.00 95.81 90 LEU A C 1
ATOM 705 O O . LEU A 1 90 ? -13.989 2.069 -6.064 1.00 95.81 90 LEU A O 1
ATOM 709 N N . ILE A 1 91 ? -14.431 0.588 -4.429 1.00 96.00 91 ILE A N 1
ATOM 710 C CA . ILE A 1 91 ? -14.702 1.588 -3.386 1.00 96.00 91 ILE A CA 1
ATOM 711 C C . ILE A 1 91 ? -13.448 2.432 -3.150 1.00 96.00 91 ILE A C 1
ATOM 713 O O . ILE A 1 91 ? -13.511 3.653 -3.256 1.00 96.00 91 ILE A O 1
ATOM 717 N N . THR A 1 92 ? -12.304 1.782 -2.925 1.00 94.25 92 THR A N 1
ATOM 718 C CA . THR A 1 92 ? -11.025 2.478 -2.755 1.00 94.25 92 THR A CA 1
ATOM 719 C C . THR A 1 92 ? -10.649 3.276 -4.004 1.00 94.25 92 THR A C 1
ATOM 721 O O . THR A 1 92 ? -10.253 4.429 -3.890 1.00 94.25 92 THR A O 1
ATOM 724 N N . ASN A 1 93 ? -10.865 2.747 -5.215 1.00 92.38 93 ASN A N 1
ATOM 725 C CA . ASN A 1 93 ? -10.597 3.502 -6.445 1.00 92.38 93 ASN A CA 1
ATOM 726 C C . ASN A 1 93 ? -11.463 4.763 -6.578 1.00 92.38 93 ASN A C 1
ATOM 728 O O . ASN A 1 93 ? -10.996 5.765 -7.112 1.00 92.38 93 ASN A O 1
ATOM 732 N N . VAL A 1 94 ? -12.709 4.741 -6.097 1.00 93.56 94 VAL A N 1
ATOM 733 C CA . VAL A 1 94 ? -13.553 5.943 -6.061 1.00 93.56 94 VAL A CA 1
ATOM 734 C C . VAL A 1 94 ? -12.978 6.981 -5.100 1.00 93.56 94 VAL A C 1
ATOM 736 O O . VAL A 1 94 ? -13.040 8.166 -5.409 1.00 93.56 94 VAL A O 1
ATOM 739 N N . PHE A 1 95 ? -12.396 6.571 -3.974 1.00 89.25 95 PHE A N 1
ATOM 740 C CA . PHE A 1 95 ? -11.766 7.507 -3.040 1.00 89.25 95 PHE A CA 1
ATOM 741 C C . PHE A 1 95 ? -10.476 8.108 -3.603 1.00 89.25 95 PHE A C 1
ATOM 743 O O . PHE A 1 95 ? -10.278 9.312 -3.488 1.00 89.25 95 PHE A O 1
ATOM 750 N N . GLU A 1 96 ? -9.654 7.302 -4.276 1.00 82.94 96 GLU A N 1
ATOM 751 C CA . GLU A 1 96 ? -8.383 7.753 -4.856 1.00 82.94 96 GLU A CA 1
ATOM 752 C C . GLU A 1 96 ? -8.571 8.577 -6.142 1.00 82.94 96 GLU A C 1
ATOM 754 O O . GLU A 1 96 ? -7.871 9.558 -6.371 1.00 82.94 96 GLU A O 1
ATOM 759 N N . ASN A 1 97 ? -9.527 8.193 -6.997 1.00 83.94 97 ASN A N 1
ATOM 760 C CA . ASN A 1 97 ? -9.633 8.702 -8.371 1.00 83.94 97 ASN A CA 1
ATOM 761 C C . ASN A 1 97 ? -11.004 9.317 -8.712 1.00 83.94 97 ASN A C 1
ATOM 763 O O . ASN A 1 97 ? -11.234 9.745 -9.847 1.00 83.94 97 ASN A O 1
ATOM 767 N N . GLY A 1 98 ? -11.955 9.329 -7.775 1.00 88.06 98 GLY A N 1
ATOM 768 C CA . GLY A 1 98 ? -13.292 9.902 -7.971 1.00 88.06 98 GLY A CA 1
ATOM 769 C C . GLY A 1 98 ? -14.206 9.116 -8.920 1.00 88.06 98 GLY A C 1
ATOM 770 O O . GLY A 1 98 ? -15.257 9.621 -9.309 1.00 88.06 98 GLY A O 1
ATOM 771 N N . ASN A 1 99 ? -13.823 7.906 -9.345 1.00 91.31 99 ASN A N 1
ATOM 772 C CA . ASN A 1 99 ? -14.598 7.094 -10.288 1.00 91.31 99 ASN A CA 1
ATOM 773 C C . ASN A 1 99 ? -14.256 5.591 -10.187 1.00 91.31 99 ASN A C 1
ATOM 775 O O . ASN A 1 99 ? -13.389 5.191 -9.418 1.00 91.31 99 ASN A O 1
ATOM 779 N N . THR A 1 100 ? -14.937 4.737 -10.958 1.00 91.06 100 THR A N 1
ATOM 780 C CA . THR A 1 100 ? -14.745 3.269 -10.950 1.00 91.06 100 THR A CA 1
ATOM 781 C C . THR A 1 100 ? -13.846 2.740 -12.076 1.00 91.06 100 THR A C 1
ATOM 783 O O . THR A 1 100 ? -13.682 1.526 -12.210 1.00 91.06 100 THR A O 1
ATOM 786 N N . ALA A 1 101 ? -13.299 3.609 -12.928 1.00 91.88 101 ALA A N 1
ATOM 787 C CA . ALA A 1 101 ? -12.354 3.219 -13.965 1.00 91.88 101 ALA A CA 1
ATOM 788 C C . ALA A 1 101 ? -10.969 3.015 -13.334 1.00 91.88 101 ALA A C 1
ATOM 790 O O . ALA A 1 101 ? -10.351 3.944 -12.818 1.00 91.88 101 ALA A O 1
ATOM 791 N N . MET A 1 102 ? -10.487 1.774 -13.361 1.00 92.44 102 MET A N 1
ATOM 792 C CA . MET A 1 102 ? -9.203 1.414 -12.763 1.00 92.44 102 MET A CA 1
ATOM 793 C C . MET A 1 102 ? -8.050 1.871 -13.663 1.00 92.44 102 MET A C 1
ATOM 795 O O . MET A 1 102 ? -7.986 1.499 -14.838 1.00 92.44 102 MET A O 1
ATOM 799 N N . GLY A 1 103 ? -7.100 2.614 -13.099 1.00 92.62 103 GLY A N 1
ATOM 800 C CA . GLY A 1 103 ? -5.941 3.169 -13.804 1.00 92.62 103 GLY A CA 1
ATOM 801 C C . GLY A 1 103 ? -4.846 2.160 -14.173 1.00 92.62 103 GLY A C 1
ATOM 802 O O . GLY A 1 103 ? -3.671 2.473 -14.027 1.00 92.62 103 GLY A O 1
ATOM 803 N N . TYR A 1 104 ? -5.171 0.950 -14.650 1.00 96.69 104 TYR A N 1
ATOM 804 C CA . TYR A 1 104 ? -4.165 -0.095 -14.925 1.00 96.69 104 TYR A CA 1
ATOM 805 C C . TYR A 1 104 ? -3.049 0.367 -15.877 1.00 96.69 104 TYR A C 1
ATOM 807 O O . TYR A 1 104 ? -1.896 -0.036 -15.724 1.00 96.69 104 TYR A O 1
ATOM 815 N N . ALA A 1 105 ? -3.386 1.203 -16.864 1.00 97.25 105 ALA A N 1
ATOM 816 C CA . ALA A 1 105 ? -2.449 1.690 -17.876 1.00 97.25 105 ALA A CA 1
ATOM 817 C C . ALA A 1 105 ? -1.721 2.981 -17.464 1.00 97.25 105 ALA A C 1
ATOM 819 O O . ALA A 1 105 ? -0.827 3.418 -18.190 1.00 97.25 105 ALA A O 1
ATOM 820 N N . ALA A 1 106 ? -2.094 3.590 -16.331 1.00 95.62 106 ALA A N 1
ATOM 821 C CA . ALA A 1 106 ? -1.488 4.825 -15.854 1.00 95.62 106 ALA A CA 1
ATOM 822 C C . ALA A 1 106 ? -0.017 4.593 -15.498 1.00 95.62 106 ALA A C 1
ATOM 824 O O . ALA A 1 106 ? 0.334 3.579 -14.893 1.00 95.62 106 ALA A O 1
ATOM 825 N N . ALA A 1 107 ? 0.843 5.524 -15.898 1.00 97.00 107 ALA A N 1
ATOM 826 C CA . ALA A 1 107 ? 2.248 5.546 -15.531 1.00 97.00 107 ALA A CA 1
ATOM 827 C C . ALA A 1 107 ? 2.789 6.964 -15.717 1.00 97.00 107 ALA A C 1
ATOM 829 O O . ALA A 1 107 ? 2.877 7.452 -16.843 1.00 97.00 107 ALA A O 1
ATOM 830 N N . GLU A 1 108 ? 3.161 7.624 -14.627 1.00 95.00 108 GLU A N 1
ATOM 831 C CA . GLU A 1 108 ? 3.593 9.021 -14.662 1.00 95.00 108 GLU A CA 1
ATOM 832 C C . GLU A 1 108 ? 4.649 9.329 -13.605 1.00 95.00 108 GLU A C 1
ATOM 834 O O . GLU A 1 108 ? 4.833 8.575 -12.654 1.00 95.00 108 GLU A O 1
ATOM 839 N N . ARG A 1 109 ? 5.367 10.442 -13.780 1.00 93.12 109 ARG A N 1
ATOM 840 C CA . ARG A 1 109 ? 6.276 10.967 -12.757 1.00 93.12 109 ARG A CA 1
ATOM 841 C C . ARG A 1 109 ? 5.585 12.101 -12.019 1.00 93.12 109 ARG A C 1
ATOM 843 O O . ARG A 1 109 ? 5.370 13.158 -12.605 1.00 93.12 109 ARG A O 1
ATOM 850 N N . LEU A 1 110 ? 5.313 11.890 -10.736 1.00 89.38 110 LEU A N 1
ATOM 851 C CA . LEU A 1 110 ? 4.637 12.873 -9.885 1.00 89.38 110 LEU A CA 1
ATOM 852 C C . LEU A 1 110 ? 5.599 13.901 -9.270 1.00 89.38 110 LEU A C 1
ATOM 854 O O . LEU A 1 110 ? 5.172 14.967 -8.837 1.00 89.38 110 LEU A O 1
ATOM 858 N N . GLY A 1 111 ? 6.905 13.610 -9.261 1.00 86.88 111 GLY A N 1
ATOM 859 C CA . GLY A 1 111 ? 7.912 14.474 -8.635 1.00 86.88 111 GLY A CA 1
ATOM 860 C C . GLY A 1 111 ? 7.936 14.382 -7.107 1.00 86.88 111 GLY A C 1
ATOM 861 O O . GLY A 1 111 ? 8.409 15.301 -6.446 1.00 86.88 111 GLY A O 1
ATOM 862 N N . ASP A 1 112 ? 7.444 13.276 -6.556 1.00 85.06 112 ASP A N 1
ATOM 863 C CA . ASP A 1 112 ? 7.351 12.965 -5.126 1.00 85.06 112 ASP A CA 1
ATOM 864 C C . ASP A 1 112 ? 8.516 12.083 -4.627 1.00 85.06 112 ASP A C 1
ATOM 866 O O . ASP A 1 112 ? 8.418 11.424 -3.594 1.00 85.06 112 ASP A O 1
ATOM 870 N N . CYS A 1 113 ? 9.617 12.047 -5.385 1.00 87.62 113 CYS A N 1
ATOM 871 C CA . CYS A 1 113 ? 10.790 11.188 -5.196 1.00 87.62 113 CYS A CA 1
ATOM 872 C C . CYS A 1 113 ? 10.546 9.672 -5.270 1.00 87.62 113 CYS A C 1
ATOM 874 O O . CYS A 1 113 ? 11.398 8.890 -4.840 1.00 87.62 113 CYS A O 1
ATOM 876 N N . ARG A 1 114 ? 9.419 9.231 -5.839 1.00 90.50 114 ARG A N 1
ATOM 877 C CA . ARG A 1 114 ? 9.110 7.802 -6.006 1.00 90.50 114 ARG A CA 1
ATOM 878 C C . ARG A 1 114 ? 9.338 7.290 -7.433 1.00 90.50 114 ARG A C 1
ATOM 880 O O . ARG A 1 114 ? 9.060 6.127 -7.733 1.00 90.50 114 ARG A O 1
ATOM 887 N N . GLY A 1 115 ? 9.910 8.110 -8.316 1.00 93.75 115 GLY A N 1
ATOM 888 C CA . GLY A 1 115 ? 10.145 7.765 -9.714 1.00 93.75 115 GLY A CA 1
ATOM 889 C C . GLY A 1 115 ? 8.851 7.769 -10.525 1.00 93.75 115 GLY A C 1
ATOM 890 O O . GLY A 1 115 ? 8.141 8.773 -10.562 1.00 93.75 115 GLY A O 1
ATOM 891 N N . TYR A 1 116 ? 8.575 6.674 -11.235 1.00 96.94 116 TYR A N 1
ATOM 892 C CA . TYR A 1 116 ? 7.278 6.482 -11.884 1.00 96.94 116 TYR A CA 1
ATOM 893 C C . TYR A 1 116 ? 6.277 5.881 -10.899 1.00 96.94 116 TYR A C 1
ATOM 895 O O . TYR A 1 116 ? 6.615 4.898 -10.245 1.00 96.94 116 TYR A O 1
ATOM 903 N N . THR A 1 117 ? 5.055 6.409 -10.884 1.00 95.00 117 THR A N 1
ATOM 904 C CA . THR A 1 117 ? 3.866 5.849 -10.229 1.00 95.00 117 THR A CA 1
ATOM 905 C C . THR A 1 117 ? 2.989 5.202 -11.294 1.00 95.00 117 THR A C 1
ATOM 907 O O . THR A 1 117 ? 2.657 5.845 -12.291 1.00 95.00 117 THR A O 1
ATOM 910 N N . CYS A 1 118 ? 2.663 3.920 -11.126 1.00 96.00 118 CYS A N 1
ATOM 911 C CA . CYS A 1 118 ? 2.105 3.077 -12.179 1.00 96.00 118 CYS A CA 1
ATOM 912 C C . CYS A 1 118 ? 0.932 2.206 -11.719 1.00 96.00 118 CYS A C 1
ATOM 914 O O . CYS A 1 118 ? 0.915 1.675 -10.611 1.00 96.00 118 CYS A O 1
ATOM 916 N N . GLY A 1 119 ? 0.006 1.937 -12.635 1.00 95.19 119 GLY A N 1
ATOM 917 C CA . GLY A 1 119 ? -1.088 1.000 -12.424 1.00 95.19 119 GLY A CA 1
ATOM 918 C C . GLY A 1 119 ? -2.148 1.488 -11.441 1.00 95.19 119 GLY A C 1
ATOM 919 O O . GLY A 1 119 ? -2.105 2.596 -10.914 1.00 95.19 119 GLY A O 1
ATOM 920 N N . TYR A 1 120 ? -3.124 0.620 -11.193 1.00 92.19 120 TYR A N 1
ATOM 921 C CA . TYR A 1 120 ? -4.380 1.000 -10.540 1.00 92.19 120 TYR A CA 1
ATOM 922 C C . TYR A 1 120 ? -4.271 1.420 -9.066 1.00 92.19 120 TYR A C 1
ATOM 924 O O . TYR A 1 120 ? -5.217 1.990 -8.537 1.00 92.19 120 TYR A O 1
ATOM 932 N N . ILE A 1 121 ? -3.160 1.089 -8.406 1.00 89.12 121 ILE A N 1
ATOM 933 C CA . ILE A 1 121 ? -2.921 1.337 -6.977 1.00 89.12 121 ILE A CA 1
ATOM 934 C C . ILE A 1 121 ? -1.620 2.122 -6.744 1.00 89.12 121 ILE A C 1
ATOM 936 O O . ILE A 1 121 ? -1.114 2.173 -5.631 1.00 89.12 121 ILE A O 1
ATOM 940 N N . GLY A 1 122 ? -1.049 2.704 -7.807 1.00 90.75 122 GLY A N 1
ATOM 941 C CA . GLY A 1 122 ? 0.133 3.559 -7.702 1.00 90.75 122 GLY A CA 1
ATOM 942 C C . GLY A 1 122 ? 1.426 2.823 -7.339 1.00 90.75 122 GLY A C 1
ATOM 943 O O . GLY A 1 122 ? 2.201 3.301 -6.518 1.00 90.75 122 GLY A O 1
ATOM 944 N N . PHE A 1 123 ? 1.705 1.677 -7.966 1.00 94.12 123 PHE A N 1
ATOM 945 C CA . PHE A 1 123 ? 2.990 0.989 -7.825 1.00 94.12 123 PHE A CA 1
ATOM 946 C C . PHE A 1 123 ? 4.134 1.905 -8.243 1.00 94.12 123 PHE A C 1
ATOM 948 O O . PHE A 1 123 ? 4.168 2.342 -9.395 1.00 94.12 123 PHE A O 1
ATOM 955 N N . THR A 1 124 ? 5.108 2.141 -7.364 1.00 94.75 124 THR A N 1
ATOM 956 C CA . THR A 1 124 ? 6.210 3.044 -7.709 1.00 94.75 124 THR A CA 1
ATOM 957 C C . THR A 1 124 ? 7.509 2.313 -8.026 1.00 94.75 124 THR A C 1
ATOM 959 O O . THR A 1 124 ? 7.788 1.220 -7.519 1.00 94.75 124 THR A O 1
ATOM 962 N N . THR A 1 125 ? 8.335 2.901 -8.892 1.00 96.44 125 THR A N 1
ATOM 963 C CA . THR A 1 125 ? 9.683 2.380 -9.164 1.00 96.44 125 THR A CA 1
ATOM 964 C C . THR A 1 125 ? 10.614 2.601 -7.977 1.00 96.44 125 THR A C 1
ATOM 966 O O . THR A 1 125 ? 11.450 1.746 -7.691 1.00 96.44 125 THR A O 1
ATOM 969 N N . GLY A 1 126 ? 10.440 3.714 -7.260 1.00 92.12 126 GLY A N 1
ATOM 970 C CA . GLY A 1 126 ? 11.259 4.096 -6.117 1.00 92.12 126 GLY A CA 1
ATOM 971 C C . GLY A 1 126 ? 10.986 3.276 -4.857 1.00 92.12 126 GLY A C 1
ATOM 972 O O . GLY A 1 126 ? 11.890 3.119 -4.043 1.00 92.12 126 GLY A O 1
ATOM 973 N N . THR A 1 127 ? 9.803 2.677 -4.705 1.00 89.19 127 THR A N 1
ATOM 974 C CA . THR A 1 127 ? 9.451 1.785 -3.574 1.00 89.19 127 THR A CA 1
ATOM 975 C C . THR A 1 127 ? 9.642 0.297 -3.881 1.00 89.19 127 THR A C 1
ATOM 977 O O . THR A 1 127 ? 9.457 -0.535 -3.000 1.00 89.19 127 THR A O 1
ATOM 980 N N . ASN A 1 128 ? 10.105 -0.045 -5.091 1.00 91.69 128 ASN A N 1
ATOM 981 C CA . ASN A 1 128 ? 10.266 -1.407 -5.632 1.00 91.69 128 ASN A CA 1
ATOM 982 C C . ASN A 1 128 ? 8.962 -2.130 -6.026 1.00 91.69 128 ASN A C 1
ATOM 984 O O . ASN A 1 128 ? 9.024 -3.266 -6.511 1.00 91.69 128 ASN A O 1
ATOM 988 N N . ASP A 1 129 ? 7.794 -1.509 -5.886 1.00 92.94 129 ASP A N 1
ATOM 989 C CA . ASP A 1 129 ? 6.521 -2.178 -6.178 1.00 92.94 129 ASP A CA 1
ATOM 990 C C . ASP A 1 129 ? 6.382 -2.443 -7.683 1.00 92.94 129 ASP A C 1
ATOM 992 O O . ASP A 1 129 ? 6.113 -3.568 -8.112 1.00 92.94 129 ASP A O 1
ATOM 996 N N . ALA A 1 130 ? 6.699 -1.440 -8.511 1.00 96.75 130 ALA A N 1
ATOM 997 C CA . ALA A 1 130 ? 6.690 -1.588 -9.966 1.00 96.75 130 ALA A CA 1
ATOM 998 C C . ALA A 1 130 ? 7.733 -2.617 -10.440 1.00 96.75 130 ALA A C 1
ATOM 1000 O O . ALA A 1 130 ? 7.488 -3.360 -11.392 1.00 96.75 130 ALA A O 1
ATOM 1001 N N . TYR A 1 131 ? 8.878 -2.724 -9.752 1.00 97.56 131 TYR A N 1
ATOM 1002 C CA . TYR A 1 131 ? 9.854 -3.783 -10.026 1.00 97.56 131 TYR A CA 1
ATOM 1003 C C . TYR A 1 131 ? 9.260 -5.171 -9.779 1.00 97.56 131 TYR A C 1
ATOM 1005 O O . TYR A 1 131 ? 9.427 -6.059 -10.616 1.00 97.56 131 TYR A O 1
ATOM 1013 N N . THR A 1 132 ? 8.528 -5.348 -8.678 1.00 97.31 132 THR A N 1
ATOM 1014 C CA . THR A 1 132 ? 7.844 -6.606 -8.351 1.00 97.31 132 THR A CA 1
ATOM 1015 C C . THR A 1 132 ? 6.809 -6.969 -9.415 1.00 97.31 132 THR A C 1
ATOM 1017 O O . THR A 1 132 ? 6.823 -8.100 -9.904 1.00 97.31 132 THR A O 1
ATOM 1020 N N . VAL A 1 133 ? 5.991 -6.007 -9.861 1.00 98.38 133 VAL A N 1
ATOM 1021 C CA . VAL A 1 133 ? 5.023 -6.209 -10.957 1.00 98.38 133 VAL A CA 1
ATOM 1022 C C . VAL A 1 133 ? 5.716 -6.661 -12.240 1.00 98.38 133 VAL A C 1
ATOM 1024 O O . VAL A 1 133 ? 5.358 -7.694 -12.807 1.00 98.38 133 VAL A O 1
ATOM 1027 N N . VAL A 1 134 ? 6.738 -5.929 -12.698 1.00 98.56 134 VAL A N 1
ATOM 1028 C CA . VAL A 1 134 ? 7.438 -6.274 -13.945 1.00 98.56 134 VAL A CA 1
ATOM 1029 C C . VAL A 1 134 ? 8.140 -7.627 -13.809 1.00 98.56 134 VAL A C 1
ATOM 1031 O O 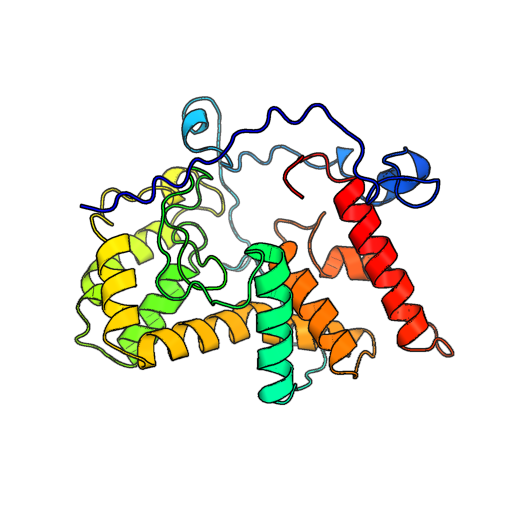. VAL A 1 134 ? 8.081 -8.438 -14.729 1.00 98.56 134 VAL A O 1
ATOM 1034 N N . LYS A 1 135 ? 8.764 -7.920 -12.665 1.00 98.38 135 LYS A N 1
ATOM 1035 C CA . LYS A 1 135 ? 9.438 -9.201 -12.413 1.00 98.38 135 LYS A CA 1
ATOM 1036 C C . LYS A 1 135 ? 8.465 -10.382 -12.475 1.00 98.38 135 LYS A C 1
ATOM 1038 O O . LYS A 1 135 ? 8.756 -11.354 -13.174 1.00 98.38 135 LYS A O 1
ATOM 1043 N N . GLU A 1 136 ? 7.315 -10.294 -11.807 1.00 98.50 136 GLU A N 1
ATOM 1044 C CA . GLU A 1 136 ? 6.292 -11.348 -11.856 1.00 98.50 136 GLU A CA 1
ATOM 1045 C C . GLU A 1 136 ? 5.668 -11.484 -13.244 1.00 98.50 136 GLU A C 1
ATOM 1047 O O . GLU A 1 136 ? 5.433 -12.601 -13.710 1.00 98.50 136 GLU A O 1
ATOM 1052 N N . TYR A 1 137 ? 5.478 -10.376 -13.958 1.00 98.69 137 TYR A N 1
ATOM 1053 C CA . TYR A 1 137 ? 4.973 -10.426 -15.323 1.00 98.69 137 TYR A CA 1
ATOM 1054 C C . TYR A 1 137 ? 5.965 -11.117 -16.259 1.00 98.69 137 TYR A C 1
ATOM 1056 O O . TYR A 1 137 ? 5.579 -11.987 -17.033 1.00 98.69 137 TYR A O 1
ATOM 1064 N N . ILE A 1 138 ? 7.264 -10.819 -16.150 1.00 98.50 138 ILE A N 1
ATOM 1065 C CA . ILE A 1 138 ? 8.303 -11.492 -16.942 1.00 98.50 138 ILE A CA 1
ATOM 1066 C C . ILE A 1 138 ? 8.418 -12.978 -16.590 1.00 98.50 138 ILE A C 1
ATOM 1068 O O . ILE A 1 138 ? 8.735 -13.778 -17.471 1.00 98.50 138 ILE A O 1
ATOM 1072 N N . ARG A 1 139 ? 8.099 -13.387 -15.356 1.00 98.12 139 ARG A N 1
ATOM 1073 C CA . ARG A 1 139 ? 7.984 -14.811 -15.006 1.00 98.12 139 ARG A CA 1
ATOM 1074 C C . ARG A 1 139 ? 6.870 -15.505 -15.804 1.00 98.12 139 ARG A C 1
ATOM 1076 O O . ARG A 1 139 ? 7.045 -16.655 -16.194 1.00 98.12 139 ARG A O 1
ATOM 1083 N N . ARG A 1 140 ? 5.760 -14.808 -16.079 1.00 97.94 140 ARG A N 1
ATOM 1084 C CA . ARG A 1 140 ? 4.641 -15.297 -16.912 1.00 97.94 140 ARG A CA 1
ATOM 1085 C C . ARG A 1 140 ? 4.929 -15.180 -18.412 1.00 97.94 140 ARG A C 1
ATOM 1087 O O . ARG A 1 140 ? 4.593 -16.080 -19.175 1.00 97.94 140 ARG A O 1
ATOM 1094 N N . LYS A 1 141 ? 5.573 -14.088 -18.837 1.00 98.25 141 LYS A N 1
ATOM 1095 C CA . LYS A 1 141 ? 5.873 -13.739 -20.237 1.00 98.25 141 LYS A CA 1
ATOM 1096 C C . LYS A 1 141 ? 7.360 -13.385 -20.418 1.00 98.25 141 LYS A C 1
ATOM 1098 O O . LYS A 1 141 ? 7.712 -12.212 -20.577 1.00 98.25 141 LYS A O 1
ATOM 1103 N N . PRO A 1 142 ? 8.272 -14.374 -20.493 1.00 97.75 142 PRO A N 1
ATOM 1104 C CA . PRO A 1 142 ? 9.724 -14.133 -20.478 1.00 97.75 142 PRO A CA 1
ATOM 1105 C C . PRO A 1 142 ? 10.298 -13.315 -21.645 1.00 97.75 142 PRO A C 1
ATOM 1107 O O . PRO A 1 142 ? 11.460 -12.895 -21.583 1.00 97.75 142 PRO A O 1
ATOM 1110 N N . LYS A 1 143 ? 9.512 -13.131 -22.715 1.00 97.50 143 LYS A N 1
ATOM 1111 C CA . LYS A 1 143 ? 9.873 -12.409 -23.946 1.00 97.50 143 LYS A CA 1
ATOM 1112 C C . LYS A 1 143 ? 9.218 -11.022 -24.058 1.00 97.50 143 LYS A C 1
ATOM 1114 O O . LYS A 1 143 ? 9.448 -10.345 -25.054 1.00 97.50 143 LYS A O 1
ATOM 1119 N N . ALA A 1 144 ? 8.413 -10.593 -23.080 1.00 98.12 144 ALA A N 1
ATOM 1120 C CA . ALA A 1 144 ? 7.719 -9.309 -23.158 1.00 98.12 144 ALA A CA 1
ATOM 1121 C C . ALA A 1 144 ? 8.704 -8.126 -23.193 1.00 98.12 144 ALA A C 1
ATOM 1123 O O . ALA A 1 144 ? 9.694 -8.097 -22.458 1.00 98.12 144 ALA A O 1
ATOM 1124 N N . SER A 1 145 ? 8.423 -7.119 -24.023 1.00 97.88 145 SER A N 1
ATOM 1125 C CA . SER A 1 145 ? 9.349 -6.007 -24.287 1.00 97.88 145 SER A CA 1
ATOM 1126 C C . SER A 1 145 ? 9.665 -5.149 -23.056 1.00 97.88 145 SER A C 1
ATOM 1128 O O . SER A 1 145 ? 10.747 -4.567 -22.983 1.00 97.88 145 SER A O 1
ATOM 1130 N N . ILE A 1 146 ? 8.768 -5.101 -22.063 1.00 98.06 146 ILE A N 1
ATOM 1131 C CA . ILE A 1 146 ? 8.992 -4.406 -20.784 1.00 98.06 146 ILE A CA 1
ATOM 1132 C C . ILE A 1 146 ? 10.174 -4.992 -19.985 1.00 98.06 146 ILE A C 1
ATOM 1134 O O . ILE A 1 146 ? 10.769 -4.294 -19.165 1.00 98.06 146 ILE A O 1
ATOM 1138 N N . LYS A 1 147 ? 10.612 -6.227 -20.291 1.00 98.31 147 LYS A N 1
ATOM 1139 C CA . LYS A 1 147 ? 11.777 -6.888 -19.674 1.00 98.31 147 LYS A CA 1
ATOM 1140 C C . LYS A 1 147 ? 13.048 -6.046 -19.712 1.00 98.31 147 LYS A C 1
ATOM 1142 O O . LYS A 1 147 ? 13.860 -6.143 -18.796 1.00 98.31 147 LYS A O 1
ATOM 1147 N N . LYS A 1 148 ? 13.226 -5.214 -20.745 1.00 98.25 148 LYS A N 1
ATOM 1148 C CA . LYS A 1 148 ? 14.421 -4.371 -20.906 1.00 98.25 148 LYS A CA 1
ATOM 1149 C C . LYS A 1 148 ? 14.664 -3.420 -19.724 1.00 98.25 148 LYS A C 1
ATOM 1151 O O . LYS A 1 148 ? 15.796 -2.999 -19.525 1.00 98.25 148 LYS A O 1
ATOM 1156 N N . TYR A 1 149 ? 13.634 -3.119 -18.929 1.00 98.38 149 TYR A N 1
ATOM 1157 C CA . TYR A 1 149 ? 13.733 -2.243 -17.759 1.00 98.38 149 TYR A CA 1
ATOM 1158 C C . TYR A 1 149 ? 14.121 -2.971 -16.462 1.00 98.38 149 TYR A C 1
ATOM 1160 O O . TYR A 1 149 ? 14.475 -2.309 -15.490 1.00 98.38 149 TYR A O 1
ATOM 1168 N N . ILE A 1 150 ? 14.123 -4.313 -16.429 1.00 98.25 150 ILE A N 1
ATOM 1169 C CA . ILE A 1 150 ? 14.469 -5.098 -15.228 1.00 98.25 150 ILE A CA 1
ATOM 1170 C C . ILE A 1 150 ? 15.830 -4.708 -14.621 1.00 98.25 150 ILE A C 1
ATOM 1172 O O . ILE A 1 150 ? 15.876 -4.531 -13.404 1.00 98.25 150 ILE A O 1
ATOM 1176 N N . PRO A 1 151 ? 16.928 -4.536 -15.388 1.00 98.19 151 PRO A N 1
ATOM 1177 C CA . PRO A 1 151 ? 18.215 -4.153 -14.803 1.00 98.19 151 PRO A CA 1
ATOM 1178 C C . PRO A 1 151 ? 18.181 -2.787 -14.106 1.00 98.19 151 PRO A C 1
ATOM 1180 O O . PRO A 1 151 ? 18.708 -2.653 -13.004 1.00 98.19 151 PRO A O 1
ATOM 1183 N N . ALA A 1 152 ? 17.523 -1.794 -14.713 1.00 97.88 152 ALA A N 1
ATOM 1184 C CA . ALA A 1 152 ? 17.391 -0.455 -14.143 1.00 97.88 152 ALA A CA 1
ATOM 1185 C C . ALA A 1 152 ? 16.514 -0.465 -12.882 1.00 97.88 152 ALA A C 1
ATOM 1187 O O . ALA A 1 152 ? 16.915 0.072 -11.855 1.00 97.88 152 ALA A O 1
ATOM 1188 N N . LEU A 1 153 ? 15.374 -1.161 -12.923 1.00 98.00 153 LEU A N 1
ATOM 1189 C CA . LEU A 1 153 ? 14.495 -1.336 -11.763 1.00 98.00 153 LEU A CA 1
ATOM 1190 C C . LEU A 1 153 ? 15.207 -2.060 -10.609 1.00 98.00 153 LEU A C 1
ATOM 1192 O O . LEU A 1 153 ? 15.113 -1.637 -9.461 1.00 98.00 153 LEU A O 1
ATOM 1196 N N . LYS A 1 154 ? 15.988 -3.105 -10.910 1.00 96.94 154 LYS A N 1
ATOM 1197 C CA . LYS A 1 154 ? 16.806 -3.817 -9.917 1.00 96.94 154 LYS A CA 1
ATOM 1198 C C . LYS A 1 154 ? 17.901 -2.926 -9.322 1.00 96.94 154 LYS A C 1
ATOM 1200 O O . LYS A 1 154 ? 18.221 -3.073 -8.152 1.00 96.94 154 LYS A O 1
ATOM 1205 N N . LYS A 1 155 ? 18.486 -2.004 -10.092 1.00 96.12 155 LYS A N 1
ATOM 1206 C CA . LYS A 1 155 ? 19.472 -1.051 -9.562 1.00 96.12 155 LYS A CA 1
ATOM 1207 C C . LYS A 1 155 ? 18.854 -0.155 -8.485 1.00 96.12 155 LYS A C 1
ATOM 1209 O O . LYS A 1 155 ? 19.480 0.057 -7.458 1.00 96.12 155 LYS A O 1
ATOM 1214 N N . LEU A 1 156 ? 17.619 0.316 -8.671 1.00 95.00 156 LEU A N 1
ATOM 1215 C CA . LEU A 1 156 ? 16.950 1.153 -7.666 1.00 95.00 156 LEU A CA 1
ATOM 1216 C C . LEU A 1 156 ? 16.781 0.430 -6.323 1.00 95.00 156 LEU A C 1
ATOM 1218 O O . LEU A 1 156 ? 16.820 1.066 -5.271 1.00 95.00 156 LEU A O 1
ATOM 1222 N N . THR A 1 157 ? 16.669 -0.905 -6.333 1.00 90.62 157 THR A N 1
ATOM 1223 C CA . THR A 1 157 ? 16.495 -1.685 -5.102 1.00 90.62 157 THR A CA 1
ATOM 1224 C C . THR A 1 157 ? 17.740 -1.687 -4.214 1.00 90.62 157 THR A C 1
ATOM 1226 O O . THR A 1 157 ? 17.627 -2.087 -3.062 1.00 90.62 157 THR A O 1
ATOM 1229 N N . THR A 1 158 ? 18.914 -1.289 -4.723 1.00 91.81 158 THR A N 1
ATOM 1230 C CA . THR A 1 158 ? 20.172 -1.284 -3.954 1.00 91.81 158 THR A CA 1
ATOM 1231 C C . THR A 1 158 ? 20.365 -0.026 -3.115 1.00 91.81 158 THR A C 1
ATOM 1233 O O . THR A 1 158 ? 21.305 0.025 -2.332 1.00 91.81 158 THR A O 1
ATOM 1236 N N . TYR A 1 159 ? 19.535 0.999 -3.313 1.00 89.62 159 TYR A N 1
ATOM 1237 C CA . TYR A 1 159 ? 19.567 2.218 -2.509 1.00 89.62 159 TYR A CA 1
ATOM 1238 C C . TYR A 1 159 ? 18.718 2.060 -1.250 1.00 89.62 159 TYR A C 1
ATOM 1240 O O . TYR A 1 159 ? 17.742 1.303 -1.244 1.00 89.62 159 TYR A O 1
ATOM 1248 N N . ASP A 1 160 ? 19.044 2.808 -0.204 1.00 88.00 160 ASP A N 1
ATOM 1249 C CA . ASP A 1 160 ? 18.262 2.811 1.030 1.00 88.00 160 ASP A CA 1
ATOM 1250 C C . ASP A 1 160 ? 16.843 3.329 0.789 1.00 88.00 160 ASP A C 1
ATOM 1252 O O . ASP A 1 160 ? 16.579 4.074 -0.158 1.00 88.00 160 ASP A O 1
ATOM 1256 N N . PHE A 1 161 ? 15.886 2.897 1.609 1.00 84.81 161 PHE A N 1
ATOM 1257 C CA . PHE A 1 161 ? 14.495 3.313 1.439 1.00 84.81 161 PHE A CA 1
ATOM 1258 C C . PHE A 1 161 ? 14.365 4.828 1.655 1.00 84.81 161 PHE A C 1
ATOM 1260 O O . PHE A 1 161 ? 14.851 5.354 2.652 1.00 84.81 161 PHE A O 1
ATOM 1267 N N . GLY A 1 162 ? 13.719 5.534 0.725 1.00 81.19 162 GLY A N 1
ATOM 1268 C CA . GLY A 1 162 ? 13.589 6.996 0.773 1.00 81.19 162 GLY A CA 1
ATOM 1269 C C . GLY A 1 162 ? 14.831 7.792 0.338 1.00 81.19 162 GLY A C 1
ATOM 1270 O O . GLY A 1 162 ? 14.793 9.021 0.417 1.00 81.19 162 GLY A O 1
ATOM 1271 N N . ASP A 1 163 ? 15.902 7.134 -0.134 1.00 86.50 163 ASP A N 1
ATOM 1272 C CA . ASP A 1 163 ? 17.045 7.799 -0.786 1.00 86.50 163 ASP A CA 1
ATOM 1273 C C . ASP A 1 163 ? 16.576 8.478 -2.098 1.00 86.50 163 ASP A C 1
ATOM 1275 O O . ASP A 1 163 ? 15.958 7.803 -2.930 1.00 86.50 163 ASP A O 1
ATOM 1279 N N . PRO A 1 164 ? 16.879 9.772 -2.342 1.00 86.56 164 PRO A N 1
ATOM 1280 C CA . PRO A 1 164 ? 16.538 10.470 -3.584 1.00 86.56 164 PRO A CA 1
ATOM 1281 C C . PRO A 1 164 ? 17.003 9.765 -4.863 1.00 86.56 164 PRO A C 1
ATOM 1283 O O . PRO A 1 164 ? 16.386 9.925 -5.913 1.00 86.56 164 PRO A O 1
ATOM 1286 N N . LYS A 1 165 ? 18.065 8.952 -4.807 1.00 89.88 165 LYS A N 1
ATOM 1287 C CA . LYS A 1 165 ? 18.533 8.146 -5.948 1.00 89.88 165 LYS A CA 1
ATOM 1288 C C . LYS A 1 165 ? 17.484 7.145 -6.429 1.00 89.88 165 LYS A C 1
ATOM 1290 O O . LYS A 1 165 ? 17.549 6.705 -7.574 1.00 89.88 165 LYS A O 1
ATOM 1295 N N . ARG A 1 166 ? 16.506 6.794 -5.589 1.00 91.56 166 ARG A N 1
ATOM 1296 C CA . ARG A 1 166 ? 15.364 5.953 -5.969 1.00 91.56 166 ARG A CA 1
ATOM 1297 C C . ARG A 1 166 ? 14.394 6.646 -6.936 1.00 91.56 166 ARG A C 1
ATOM 1299 O O . ARG A 1 166 ? 13.623 5.948 -7.588 1.00 91.56 166 ARG A O 1
ATOM 1306 N N . ASP A 1 167 ? 14.476 7.971 -7.092 1.00 91.81 167 ASP A N 1
ATOM 1307 C CA . ASP A 1 167 ? 13.746 8.748 -8.110 1.00 91.81 167 ASP A CA 1
ATOM 1308 C C . ASP A 1 167 ? 14.425 8.725 -9.498 1.00 91.81 167 ASP A C 1
ATOM 1310 O O . ASP A 1 167 ? 13.902 9.282 -10.468 1.00 91.81 167 ASP A O 1
ATOM 1314 N N . ASP A 1 168 ? 15.600 8.093 -9.631 1.00 92.75 168 ASP A N 1
ATOM 1315 C CA . ASP A 1 168 ? 16.338 8.054 -10.895 1.00 92.75 168 ASP A CA 1
ATOM 1316 C C . ASP A 1 168 ? 15.575 7.267 -11.975 1.00 92.75 168 ASP A C 1
ATOM 1318 O O . ASP A 1 168 ? 15.425 6.045 -11.939 1.00 92.75 168 ASP A O 1
ATOM 1322 N N . THR A 1 169 ? 15.136 7.997 -12.999 1.00 94.50 169 THR A N 1
ATOM 1323 C CA . THR A 1 169 ? 14.430 7.467 -14.172 1.00 94.50 169 THR A CA 1
ATOM 1324 C C . THR A 1 169 ? 15.252 7.576 -15.457 1.00 94.50 169 THR A C 1
ATOM 1326 O O . THR A 1 169 ? 14.749 7.259 -16.536 1.00 94.50 169 THR A O 1
ATOM 1329 N N . THR A 1 170 ? 16.529 7.969 -15.383 1.00 95.38 170 THR A N 1
ATOM 1330 C CA . THR A 1 170 ? 17.394 8.178 -16.562 1.00 95.38 170 THR A CA 1
ATOM 1331 C C . THR A 1 170 ? 17.499 6.925 -17.436 1.00 95.38 170 THR A C 1
ATOM 1333 O O . THR A 1 170 ? 17.403 7.000 -18.662 1.00 95.38 170 THR A O 1
ATOM 1336 N N . GLN A 1 171 ? 17.598 5.750 -16.808 1.00 96.38 171 GLN A N 1
ATOM 1337 C CA . GLN A 1 171 ? 17.626 4.442 -17.476 1.00 96.38 171 GLN A CA 1
ATOM 1338 C C . GLN A 1 171 ? 16.229 3.834 -17.710 1.00 96.38 171 GLN A C 1
ATOM 1340 O O . GLN A 1 171 ? 16.110 2.722 -18.222 1.00 96.38 171 GLN A O 1
ATOM 1345 N N . LEU A 1 172 ? 15.162 4.560 -17.365 1.00 97.00 172 LEU A N 1
ATOM 1346 C CA . LEU A 1 172 ? 13.760 4.164 -17.528 1.00 97.00 172 LEU A CA 1
ATOM 1347 C C . LEU A 1 172 ? 13.051 4.960 -18.637 1.00 97.00 172 LEU A C 1
ATOM 1349 O O . LEU A 1 172 ? 11.826 5.025 -18.683 1.00 97.00 172 LEU A O 1
ATOM 1353 N N . LYS A 1 173 ? 13.794 5.551 -19.579 1.00 96.12 173 LYS A N 1
ATOM 1354 C CA . LYS A 1 173 ? 13.208 6.314 -20.692 1.00 96.12 173 LYS A CA 1
ATOM 1355 C C . LYS A 1 173 ? 12.152 5.492 -21.451 1.00 96.12 173 LYS A C 1
ATOM 1357 O O . LYS A 1 173 ? 12.443 4.409 -21.969 1.00 96.12 173 LYS A O 1
ATOM 1362 N N . GLY A 1 174 ? 10.934 6.028 -21.548 1.00 97.38 174 GLY A N 1
ATOM 1363 C CA . GLY A 1 174 ? 9.789 5.390 -22.210 1.00 97.38 174 GLY A CA 1
ATOM 1364 C C . GLY A 1 174 ? 9.111 4.278 -21.401 1.00 97.38 174 GLY A C 1
ATOM 1365 O O . GLY A 1 174 ? 8.350 3.503 -21.986 1.00 97.38 174 GLY A O 1
ATOM 1366 N N . PHE A 1 175 ? 9.414 4.163 -20.102 1.00 98.19 175 PHE A N 1
ATOM 1367 C CA . PHE A 1 175 ? 8.789 3.192 -19.202 1.00 98.19 175 PHE A CA 1
ATOM 1368 C C . PHE A 1 175 ? 7.270 3.383 -19.110 1.00 98.19 175 PHE A C 1
ATOM 1370 O O . PHE A 1 175 ? 6.525 2.418 -19.236 1.00 98.19 175 PHE A O 1
ATOM 1377 N N . ASP A 1 176 ? 6.814 4.630 -19.019 1.00 97.94 176 ASP A N 1
ATOM 1378 C CA . ASP A 1 176 ? 5.408 5.035 -19.096 1.00 97.94 176 ASP A CA 1
ATOM 1379 C C . ASP A 1 176 ? 4.700 4.477 -20.338 1.00 97.94 176 ASP A C 1
ATOM 1381 O O . ASP A 1 176 ? 3.683 3.788 -20.249 1.00 97.94 176 ASP A O 1
ATOM 1385 N N . LYS A 1 177 ? 5.296 4.692 -21.515 1.00 98.38 177 LYS A N 1
ATOM 1386 C CA . LYS A 1 177 ? 4.718 4.256 -22.790 1.00 98.38 177 LYS A CA 1
ATOM 1387 C C . LYS A 1 177 ? 4.658 2.740 -22.897 1.00 98.38 177 LYS A C 1
ATOM 1389 O O . LYS A 1 177 ? 3.681 2.207 -23.422 1.00 98.38 177 LYS A O 1
ATOM 1394 N N . ILE A 1 178 ? 5.695 2.032 -22.435 1.00 98.38 178 ILE A N 1
ATOM 1395 C CA . ILE A 1 178 ? 5.681 0.568 -22.482 1.00 98.38 178 ILE A CA 1
ATOM 1396 C C . ILE A 1 178 ? 4.733 -0.025 -21.442 1.00 98.38 178 ILE A C 1
ATOM 1398 O O . ILE A 1 178 ? 4.129 -1.051 -21.733 1.00 98.38 178 ILE A O 1
ATOM 1402 N N . TRP A 1 179 ? 4.568 0.602 -20.275 1.00 98.62 179 TRP A N 1
ATOM 1403 C CA . TRP A 1 179 ? 3.615 0.176 -19.255 1.00 98.62 179 TRP A CA 1
ATOM 1404 C C . TRP A 1 179 ? 2.197 0.275 -19.802 1.00 98.62 179 TRP A C 1
ATOM 1406 O O . TRP A 1 179 ? 1.463 -0.716 -19.811 1.00 98.62 179 TRP A O 1
ATOM 1416 N N . HIS A 1 180 ? 1.860 1.442 -20.358 1.00 98.50 180 HIS A N 1
ATOM 1417 C CA . HIS A 1 180 ? 0.590 1.679 -21.026 1.00 98.50 180 HIS A CA 1
ATOM 1418 C C . HIS A 1 180 ? 0.357 0.651 -22.138 1.00 98.50 180 HIS A C 1
ATOM 1420 O O . HIS A 1 180 ? -0.631 -0.076 -22.114 1.00 98.50 180 HIS A O 1
ATOM 1426 N N . LYS A 1 181 ? 1.298 0.526 -23.086 1.00 98.44 181 LYS A N 1
ATOM 1427 C CA . LYS A 1 181 ? 1.183 -0.423 -24.204 1.00 98.44 181 LYS A CA 1
ATOM 1428 C C . LYS A 1 181 ? 1.012 -1.869 -23.731 1.00 98.44 181 LYS A C 1
ATOM 1430 O O . LYS A 1 181 ? 0.123 -2.554 -24.213 1.00 98.44 181 LYS A O 1
ATOM 1435 N N . THR A 1 182 ? 1.830 -2.322 -22.781 1.00 98.38 182 THR A N 1
ATOM 1436 C CA . THR A 1 182 ? 1.754 -3.694 -22.250 1.00 98.38 182 THR A CA 1
ATOM 1437 C C . THR A 1 182 ? 0.396 -3.952 -21.599 1.00 98.38 182 THR A C 1
ATOM 1439 O O . THR A 1 182 ? -0.169 -5.019 -21.789 1.00 98.38 182 THR A O 1
ATOM 1442 N N . THR A 1 183 ? -0.151 -2.963 -20.886 1.00 98.00 183 THR A N 1
ATOM 1443 C CA . THR A 1 183 ? -1.483 -3.061 -20.273 1.00 98.00 183 THR A CA 1
ATOM 1444 C C . THR A 1 183 ? -2.592 -3.163 -21.317 1.00 98.00 183 THR A C 1
ATOM 1446 O O . THR A 1 183 ? -3.511 -3.957 -21.148 1.00 98.00 183 THR A O 1
ATOM 1449 N N . CYS A 1 184 ? -2.520 -2.368 -22.386 1.00 97.25 184 CYS A N 1
ATOM 1450 C CA . CYS A 1 184 ? -3.523 -2.385 -23.450 1.00 97.25 184 CYS A CA 1
ATOM 1451 C C . CYS A 1 184 ? -3.466 -3.653 -24.311 1.00 97.25 184 CYS A C 1
ATOM 1453 O O . CYS A 1 184 ? -4.497 -4.072 -24.830 1.00 97.25 184 CYS A O 1
ATOM 1455 N N . ASP A 1 185 ? -2.278 -4.236 -24.477 1.00 97.38 185 ASP A N 1
ATOM 1456 C CA . ASP A 1 185 ? -2.062 -5.361 -25.386 1.00 97.38 185 ASP A CA 1
ATOM 1457 C C . ASP A 1 185 ? -2.202 -6.734 -24.702 1.00 97.38 185 ASP A C 1
ATOM 1459 O O . ASP A 1 185 ? -2.519 -7.709 -25.383 1.00 97.38 185 ASP A O 1
ATOM 1463 N N . ASP A 1 186 ? -1.937 -6.846 -23.391 1.00 97.81 186 ASP A N 1
ATOM 1464 C CA . ASP A 1 186 ? -1.872 -8.139 -22.694 1.00 97.81 186 ASP A CA 1
ATOM 1465 C C . ASP A 1 186 ? -2.661 -8.147 -21.361 1.00 97.81 186 ASP A C 1
ATOM 1467 O O . ASP A 1 186 ? -2.230 -7.535 -20.373 1.00 97.81 186 ASP A O 1
ATOM 1471 N N . PRO A 1 187 ? -3.787 -8.888 -21.272 1.00 97.50 187 PRO A N 1
ATOM 1472 C CA . PRO A 1 187 ? -4.557 -9.007 -20.034 1.00 97.50 187 PRO A CA 1
ATOM 1473 C C . PRO A 1 187 ? -3.784 -9.694 -18.896 1.00 97.50 187 PRO A C 1
ATOM 1475 O O . PRO A 1 187 ? -4.087 -9.445 -17.727 1.00 97.50 187 PRO A O 1
ATOM 1478 N N . ASP A 1 188 ? -2.745 -10.489 -19.183 1.00 98.38 188 ASP A N 1
ATOM 1479 C CA . ASP A 1 188 ? -1.913 -11.093 -18.136 1.00 98.38 188 ASP A CA 1
ATOM 1480 C C . ASP A 1 188 ? -1.112 -10.032 -17.368 1.00 98.38 188 ASP A C 1
ATOM 1482 O O . ASP A 1 188 ? -0.741 -10.257 -16.209 1.00 98.38 188 ASP A O 1
ATOM 1486 N N . PHE A 1 189 ? -0.869 -8.856 -17.963 1.00 98.56 189 PHE A N 1
ATOM 1487 C CA . PHE A 1 189 ? -0.238 -7.744 -17.256 1.00 98.56 189 PHE A CA 1
ATOM 1488 C C . PHE A 1 189 ? -1.199 -7.095 -16.255 1.00 98.56 189 PHE A C 1
ATOM 1490 O O . PHE A 1 189 ? -0.795 -6.823 -15.124 1.00 98.56 189 PHE A O 1
ATOM 1497 N N . ILE A 1 190 ? -2.482 -6.950 -16.610 1.00 97.88 190 ILE A N 1
ATOM 1498 C CA . ILE A 1 190 ? -3.539 -6.508 -15.681 1.00 97.88 190 ILE A CA 1
ATOM 1499 C C . ILE A 1 190 ? -3.681 -7.512 -14.534 1.00 97.88 190 ILE A C 1
ATOM 1501 O O . ILE A 1 190 ? -3.668 -7.122 -13.367 1.00 97.88 190 ILE A O 1
ATOM 1505 N N . GLN A 1 191 ? -3.742 -8.811 -14.842 1.00 97.94 191 GLN A N 1
ATOM 1506 C CA . GLN A 1 191 ? -3.824 -9.839 -13.806 1.00 97.94 191 GLN A CA 1
ATOM 1507 C C . GLN A 1 191 ? -2.586 -9.834 -12.901 1.00 97.94 191 GLN A C 1
ATOM 1509 O O . GLN A 1 191 ? -2.706 -9.997 -11.692 1.00 97.94 191 GLN A O 1
ATOM 1514 N N . THR A 1 192 ? -1.393 -9.588 -13.450 1.00 98.56 192 THR A N 1
ATOM 1515 C CA . THR A 1 192 ? -0.178 -9.458 -12.632 1.00 98.56 192 THR A CA 1
ATOM 1516 C C . THR A 1 192 ? -0.251 -8.255 -11.692 1.00 98.56 192 THR A C 1
ATOM 1518 O O . THR A 1 192 ? 0.126 -8.385 -10.528 1.00 98.56 192 THR A O 1
ATOM 1521 N N . GLN A 1 193 ? -0.755 -7.105 -12.157 1.00 98.12 193 GLN A N 1
ATOM 1522 C CA . GLN A 1 193 ? -0.978 -5.944 -11.291 1.00 98.12 193 GLN A CA 1
ATOM 1523 C C . GLN A 1 193 ? -1.923 -6.294 -10.136 1.00 98.12 193 GLN A C 1
ATOM 1525 O O . GLN A 1 193 ? -1.595 -6.017 -8.985 1.00 98.12 193 GLN A O 1
ATOM 1530 N N . LEU A 1 194 ? -3.054 -6.944 -10.428 1.00 96.69 194 LEU A N 1
ATOM 1531 C CA . LEU A 1 194 ? -4.011 -7.387 -9.409 1.00 96.69 194 LEU A CA 1
ATOM 1532 C C . LEU A 1 194 ? -3.369 -8.348 -8.404 1.00 96.69 194 LEU A C 1
ATOM 1534 O O . LEU A 1 194 ? -3.474 -8.136 -7.202 1.00 96.69 194 LEU A O 1
ATOM 1538 N N . ASP A 1 195 ? -2.652 -9.369 -8.872 1.00 97.50 195 ASP A N 1
ATOM 1539 C CA . ASP A 1 195 ? -2.046 -10.375 -7.996 1.00 97.50 195 ASP A CA 1
ATOM 1540 C C . ASP A 1 195 ? -0.990 -9.765 -7.061 1.00 97.50 195 ASP A C 1
ATOM 1542 O O . ASP A 1 195 ? -0.929 -10.107 -5.875 1.00 97.50 195 ASP A O 1
ATOM 1546 N N . VAL A 1 196 ? -0.168 -8.843 -7.575 1.00 96.94 196 VAL A N 1
ATOM 1547 C CA . VAL A 1 196 ? 0.838 -8.131 -6.774 1.00 96.94 196 VAL A CA 1
ATOM 1548 C C . VAL A 1 196 ? 0.167 -7.169 -5.796 1.00 96.94 196 VAL A C 1
ATOM 1550 O O . VAL A 1 196 ? 0.463 -7.232 -4.604 1.00 96.94 196 VAL A O 1
ATOM 1553 N N . GLY A 1 197 ? -0.789 -6.353 -6.248 1.00 94.69 197 GLY A 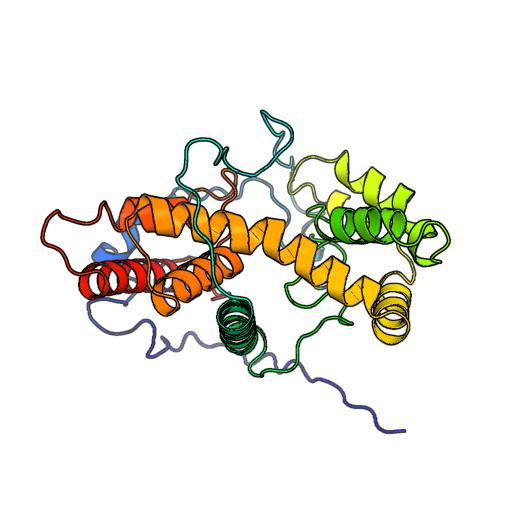N 1
ATOM 1554 C CA . GLY A 1 197 ? -1.538 -5.440 -5.382 1.00 94.69 197 GLY A CA 1
ATOM 1555 C C . GLY A 1 197 ? -2.278 -6.182 -4.266 1.00 94.69 197 GLY A C 1
ATOM 1556 O O . GLY A 1 197 ? -2.170 -5.840 -3.089 1.00 94.69 197 GLY A O 1
ATOM 1557 N N . GLN A 1 198 ? -2.945 -7.288 -4.584 1.00 96.38 198 GLN A N 1
ATOM 1558 C CA . GLN A 1 198 ? -3.598 -8.117 -3.574 1.00 96.38 198 GLN A CA 1
ATOM 1559 C C . GLN A 1 198 ? -2.593 -8.762 -2.616 1.00 96.38 198 GLN A C 1
ATOM 1561 O O . GLN A 1 198 ? -2.874 -8.893 -1.425 1.00 96.38 198 GLN A O 1
ATOM 1566 N N . SER A 1 199 ? -1.410 -9.150 -3.091 1.00 95.69 199 SER A N 1
ATOM 1567 C CA . SER A 1 199 ? -0.369 -9.687 -2.217 1.00 95.69 199 SER A CA 1
ATOM 1568 C C . SER A 1 199 ? 0.204 -8.644 -1.257 1.00 95.69 199 SER A C 1
ATOM 1570 O O . SER A 1 199 ? 0.498 -8.991 -0.115 1.00 95.69 199 SER A O 1
ATOM 1572 N N . MET A 1 200 ? 0.373 -7.400 -1.707 1.00 93.00 200 MET A N 1
ATOM 1573 C CA . MET A 1 200 ? 1.014 -6.329 -0.935 1.00 93.00 200 MET A CA 1
ATOM 1574 C C . MET A 1 200 ? 0.048 -5.568 -0.025 1.00 93.00 200 MET A C 1
ATOM 1576 O O . MET A 1 200 ? 0.480 -5.055 1.003 1.00 93.00 200 MET A O 1
ATOM 1580 N N . TYR A 1 201 ? -1.243 -5.523 -0.364 1.00 94.94 201 TYR A N 1
ATOM 1581 C CA . TYR A 1 201 ? -2.241 -4.726 0.357 1.00 94.94 201 TYR A CA 1
ATOM 1582 C C . TYR A 1 201 ? -3.393 -5.589 0.885 1.00 94.94 201 TYR A C 1
ATOM 1584 O O . TYR A 1 201 ? -3.606 -5.668 2.094 1.00 94.94 201 TYR A O 1
ATOM 1592 N N . LEU A 1 202 ? -4.102 -6.316 0.014 1.00 97.69 202 LEU A N 1
ATOM 1593 C CA . LEU A 1 202 ? -5.298 -7.068 0.421 1.00 97.69 202 LEU A CA 1
ATOM 1594 C C . LEU A 1 202 ? -4.994 -8.168 1.447 1.00 97.69 202 LEU A C 1
ATOM 1596 O O . LEU A 1 202 ? -5.632 -8.223 2.495 1.00 97.69 202 LEU A O 1
ATOM 1600 N N . LYS A 1 203 ? -4.024 -9.048 1.179 1.00 98.06 203 LYS A N 1
ATOM 1601 C CA . LYS A 1 203 ? -3.698 -10.162 2.087 1.00 98.06 203 LYS A CA 1
ATOM 1602 C C . LYS A 1 203 ? -3.251 -9.666 3.474 1.00 98.06 203 LYS A C 1
ATOM 1604 O O . LYS A 1 203 ? -3.777 -10.184 4.463 1.00 98.06 203 LYS A O 1
ATOM 1609 N N . PRO A 1 204 ? -2.357 -8.664 3.591 1.00 98.31 204 PRO A N 1
ATOM 1610 C CA . PRO A 1 204 ? -2.062 -8.020 4.870 1.00 98.31 204 PRO A CA 1
ATOM 1611 C C . PRO A 1 204 ? -3.294 -7.420 5.557 1.00 98.31 204 PRO A C 1
ATOM 1613 O O . PRO A 1 204 ? -3.518 -7.698 6.735 1.00 98.31 204 PRO A O 1
ATOM 1616 N N . ALA A 1 205 ? -4.136 -6.673 4.835 1.00 98.50 205 ALA A N 1
ATOM 1617 C CA . ALA A 1 205 ? -5.356 -6.088 5.398 1.00 98.50 205 ALA A CA 1
ATOM 1618 C C . ALA A 1 205 ? -6.295 -7.151 5.981 1.00 98.50 205 ALA A C 1
ATOM 1620 O O . ALA A 1 205 ? -6.810 -6.984 7.085 1.00 98.50 205 ALA A O 1
ATOM 1621 N N . LEU A 1 206 ? -6.470 -8.278 5.284 1.00 98.75 206 LEU A N 1
ATOM 1622 C CA . LEU A 1 206 ? -7.286 -9.393 5.764 1.00 98.75 206 LEU A CA 1
ATOM 1623 C C . LEU A 1 206 ? -6.711 -10.025 7.038 1.00 98.75 206 LEU A C 1
ATOM 1625 O O . LEU A 1 206 ? -7.480 -10.347 7.946 1.00 98.75 206 LEU A O 1
ATOM 1629 N N . LYS A 1 207 ? -5.383 -10.163 7.138 1.00 98.69 207 LYS A N 1
ATOM 1630 C CA . LYS A 1 207 ? -4.710 -10.656 8.351 1.00 98.69 207 LYS A CA 1
ATOM 1631 C C . LYS A 1 207 ? -4.908 -9.717 9.544 1.00 98.69 207 LYS A C 1
ATOM 1633 O O . LYS A 1 207 ? -5.255 -10.178 10.629 1.00 98.69 207 LYS A O 1
ATOM 1638 N N . TYR A 1 208 ? -4.764 -8.409 9.342 1.00 98.56 208 TYR A N 1
ATOM 1639 C CA . TYR A 1 208 ? -5.017 -7.412 10.387 1.00 98.56 208 TYR A CA 1
ATOM 1640 C C . TYR A 1 208 ? -6.494 -7.341 10.801 1.00 98.56 208 TYR A C 1
ATOM 1642 O O . TYR A 1 208 ? -6.807 -7.253 11.987 1.00 98.56 208 TYR A O 1
ATOM 1650 N N . ALA A 1 209 ? -7.416 -7.442 9.843 1.00 98.44 209 ALA A N 1
ATOM 1651 C CA . ALA A 1 209 ? -8.843 -7.538 10.133 1.00 98.44 209 ALA A CA 1
ATOM 1652 C C . ALA A 1 209 ? -9.145 -8.786 10.984 1.00 98.44 209 ALA A C 1
ATOM 1654 O O . ALA A 1 209 ? -9.867 -8.712 11.979 1.00 98.44 209 ALA A O 1
ATOM 1655 N N . ALA A 1 210 ? -8.532 -9.927 10.652 1.00 98.25 210 ALA A N 1
ATOM 1656 C CA . ALA A 1 210 ? -8.726 -11.170 11.393 1.00 98.25 210 ALA A CA 1
ATOM 1657 C C . ALA A 1 210 ? -8.156 -11.073 12.813 1.00 98.25 210 ALA A C 1
ATOM 1659 O O . ALA A 1 210 ? -8.780 -11.563 13.751 1.00 98.25 210 ALA A O 1
ATOM 1660 N N . SER A 1 211 ? -7.010 -10.403 12.995 1.00 97.69 211 SER A N 1
ATOM 1661 C CA . SER A 1 211 ? -6.370 -10.273 14.310 1.00 97.69 211 SER A CA 1
ATOM 1662 C C . SER A 1 211 ? -7.193 -9.477 15.322 1.00 97.69 211 SER A C 1
ATOM 1664 O O . SER A 1 211 ? -6.937 -9.578 16.517 1.00 97.69 211 SER A O 1
ATOM 1666 N N . VAL A 1 212 ? -8.183 -8.705 14.864 1.00 97.06 212 VAL A N 1
ATOM 1667 C CA . VAL A 1 212 ? -9.103 -7.952 15.733 1.00 97.06 212 VAL A CA 1
ATOM 1668 C C . VAL A 1 212 ? -10.557 -8.434 15.639 1.00 97.06 212 VAL A C 1
ATOM 1670 O O . VAL A 1 212 ? -11.467 -7.774 16.138 1.00 97.06 212 VAL A O 1
ATOM 1673 N N . GLY A 1 213 ? -10.776 -9.621 15.057 1.00 96.50 213 GLY A N 1
ATOM 1674 C CA . GLY A 1 213 ? -12.074 -10.303 15.034 1.00 96.50 213 GLY A CA 1
ATOM 1675 C C . GLY A 1 213 ? -13.082 -9.733 14.034 1.00 96.50 213 GLY A C 1
ATOM 1676 O O . GLY A 1 213 ? -14.283 -9.787 14.294 1.00 96.50 213 GLY A O 1
ATOM 1677 N N . ILE A 1 214 ? -12.611 -9.155 12.925 1.00 98.00 214 ILE A N 1
ATOM 1678 C CA . ILE A 1 214 ? -13.453 -8.624 11.843 1.00 98.00 214 ILE A CA 1
ATOM 1679 C C . ILE A 1 214 ? -13.641 -9.684 10.770 1.00 98.00 214 ILE A C 1
ATOM 1681 O O . ILE A 1 214 ? -12.663 -10.177 10.198 1.00 98.00 214 ILE A O 1
ATOM 1685 N N . HIS A 1 215 ? -14.903 -9.982 10.458 1.00 96.69 215 HIS A N 1
ATOM 1686 C CA . HIS A 1 215 ? -15.254 -11.041 9.515 1.00 96.69 215 HIS A CA 1
ATOM 1687 C C . HIS A 1 215 ? -16.151 -10.574 8.368 1.00 96.69 215 HIS A C 1
ATOM 1689 O O . HIS A 1 215 ? -16.129 -11.206 7.304 1.00 96.69 215 HIS A O 1
ATOM 1695 N N . SER A 1 216 ? -16.910 -9.482 8.529 1.00 98.19 216 SER A N 1
ATOM 1696 C CA . SER A 1 216 ? -17.779 -9.000 7.452 1.00 98.19 216 SER A CA 1
ATOM 1697 C C . SER A 1 216 ? -16.980 -8.492 6.248 1.00 98.19 216 SER A C 1
ATOM 1699 O O . SER A 1 216 ? -15.875 -7.959 6.375 1.00 98.19 216 SER A O 1
ATOM 1701 N N . ASN A 1 217 ? -17.563 -8.615 5.053 1.00 98.38 217 ASN A N 1
ATOM 1702 C CA . ASN A 1 217 ? -16.955 -8.087 3.830 1.00 98.38 217 ASN A CA 1
ATOM 1703 C C . ASN A 1 217 ? -16.813 -6.554 3.865 1.00 98.38 217 ASN A C 1
ATOM 1705 O O . ASN A 1 217 ? -15.831 -6.030 3.349 1.00 98.38 217 ASN A O 1
ATOM 1709 N N . LEU A 1 218 ? -17.729 -5.838 4.530 1.00 98.06 218 LEU A N 1
ATOM 1710 C CA . LEU A 1 218 ? -17.606 -4.391 4.728 1.00 98.06 218 LEU A CA 1
ATOM 1711 C C . LEU A 1 218 ? -16.421 -4.046 5.642 1.00 98.06 218 LEU A C 1
ATOM 1713 O O . LEU A 1 218 ? -15.618 -3.182 5.303 1.00 98.06 218 LEU A O 1
ATOM 1717 N N . GLY A 1 219 ? -16.270 -4.750 6.767 1.00 98.44 219 GLY A N 1
ATOM 1718 C CA . GLY A 1 219 ? -15.130 -4.576 7.666 1.00 98.44 219 GLY A CA 1
ATOM 1719 C C . GLY A 1 219 ? -13.797 -4.855 6.972 1.00 98.44 219 GLY A C 1
ATOM 1720 O O . GLY A 1 219 ? -12.868 -4.059 7.069 1.00 98.44 219 GLY A O 1
ATOM 1721 N N . LYS A 1 220 ? -13.716 -5.932 6.185 1.00 98.69 220 LYS A N 1
ATOM 1722 C CA . LYS A 1 220 ? -12.533 -6.246 5.364 1.00 98.69 220 LYS A CA 1
ATOM 1723 C C . LYS A 1 220 ? -12.221 -5.147 4.346 1.00 98.69 220 LYS A C 1
ATOM 1725 O O . LYS A 1 220 ? -11.057 -4.781 4.206 1.00 98.69 220 LYS A O 1
ATOM 1730 N N . ALA A 1 221 ? -13.239 -4.595 3.681 1.00 98.50 221 ALA A N 1
ATOM 1731 C CA . ALA A 1 221 ? -13.069 -3.485 2.744 1.00 98.50 221 ALA A CA 1
ATOM 1732 C C . ALA A 1 221 ? -12.543 -2.217 3.438 1.00 98.50 221 ALA A C 1
ATOM 1734 O O . ALA A 1 221 ? -11.654 -1.568 2.904 1.00 98.50 221 ALA A O 1
ATOM 1735 N N . ILE A 1 222 ? -13.007 -1.909 4.657 1.00 98.62 222 ILE A N 1
ATOM 1736 C CA . ILE A 1 222 ? -12.487 -0.787 5.460 1.00 98.62 222 ILE A CA 1
ATOM 1737 C C . ILE A 1 222 ? -10.994 -0.972 5.768 1.00 98.62 222 ILE A C 1
ATOM 1739 O O . ILE A 1 222 ? -10.219 -0.021 5.662 1.00 98.62 222 ILE A O 1
ATOM 1743 N N . PHE A 1 223 ? -10.570 -2.183 6.138 1.00 98.62 223 PHE A N 1
ATOM 1744 C CA . PHE A 1 223 ? -9.157 -2.479 6.401 1.00 98.62 223 PHE A CA 1
ATOM 1745 C C . PHE A 1 223 ? -8.309 -2.419 5.130 1.00 98.62 223 PHE A C 1
ATOM 1747 O O . PHE A 1 223 ? -7.189 -1.915 5.177 1.00 98.62 223 PHE A O 1
ATOM 1754 N N . TYR A 1 224 ? -8.841 -2.905 4.006 1.00 98.31 224 TYR A N 1
ATOM 1755 C CA . TYR A 1 224 ? -8.190 -2.786 2.704 1.00 98.31 224 TYR A CA 1
ATOM 1756 C C . TYR A 1 224 ? -7.998 -1.318 2.317 1.00 98.31 224 TYR A C 1
ATOM 1758 O O . TYR A 1 224 ? -6.887 -0.886 2.054 1.00 98.31 224 TYR A O 1
ATOM 1766 N N . ASP A 1 225 ? -9.045 -0.513 2.392 1.00 97.44 225 ASP A N 1
ATOM 1767 C CA . ASP A 1 225 ? -8.958 0.910 2.088 1.00 97.44 225 ASP A CA 1
ATOM 1768 C C . ASP A 1 225 ? -7.953 1.647 2.993 1.00 97.44 225 ASP A C 1
ATOM 1770 O O . ASP A 1 225 ? -7.112 2.419 2.541 1.00 97.44 225 ASP A O 1
ATOM 1774 N N . THR A 1 226 ? -7.969 1.322 4.288 1.00 97.38 226 THR A N 1
ATOM 1775 C CA . THR A 1 226 ? -7.030 1.892 5.262 1.00 97.38 226 THR A CA 1
ATOM 1776 C C . THR A 1 226 ? -5.583 1.524 4.935 1.00 97.38 226 THR A C 1
ATOM 1778 O O . THR A 1 226 ? -4.703 2.372 5.054 1.00 97.38 226 THR A O 1
ATOM 1781 N N . ILE A 1 227 ? -5.313 0.278 4.526 1.00 96.12 227 ILE A N 1
ATOM 1782 C CA . ILE A 1 227 ? -3.950 -0.146 4.192 1.00 96.12 227 ILE A CA 1
ATOM 1783 C C . ILE A 1 227 ? -3.457 0.463 2.879 1.00 96.12 227 ILE A C 1
ATOM 1785 O O . ILE A 1 227 ? -2.255 0.667 2.736 1.00 96.12 227 ILE A O 1
ATOM 1789 N N . VAL A 1 228 ? -4.356 0.731 1.928 1.00 92.75 228 VAL A N 1
ATOM 1790 C CA . VAL A 1 228 ? -4.008 1.410 0.674 1.00 92.75 228 VAL A CA 1
ATOM 1791 C C . VAL A 1 228 ? -3.615 2.854 0.963 1.00 92.75 228 VAL A C 1
ATOM 1793 O O . VAL A 1 228 ? -2.540 3.273 0.547 1.00 92.75 228 VAL A O 1
ATOM 1796 N N . GLN A 1 229 ? -4.417 3.570 1.754 1.00 90.69 229 GLN A N 1
ATOM 1797 C CA . GLN A 1 229 ? -4.146 4.973 2.066 1.00 90.69 229 GLN A CA 1
ATOM 1798 C C . GLN A 1 229 ? -2.919 5.159 2.972 1.00 90.69 229 GLN A C 1
ATOM 1800 O O . GLN A 1 229 ? -2.106 6.055 2.761 1.00 90.69 229 GLN A O 1
ATOM 1805 N N . HIS A 1 230 ? -2.797 4.341 4.018 1.00 90.88 230 HIS A N 1
ATOM 1806 C CA . HIS A 1 230 ? -1.832 4.581 5.095 1.00 90.88 230 HIS A CA 1
ATOM 1807 C C . HIS A 1 230 ? -0.647 3.614 5.111 1.00 90.88 230 HIS A C 1
ATOM 1809 O O . HIS A 1 230 ? 0.289 3.800 5.890 1.00 90.88 230 HIS A O 1
ATOM 1815 N N . GLY A 1 231 ? -0.689 2.557 4.302 1.00 92.25 231 GLY A N 1
ATOM 1816 C CA . GLY A 1 231 ? 0.322 1.514 4.321 1.00 92.25 231 GLY A CA 1
ATOM 1817 C C . GLY A 1 231 ? 0.323 0.673 5.603 1.00 92.25 231 GLY A C 1
ATOM 1818 O O . GLY A 1 231 ? -0.554 0.740 6.471 1.00 92.25 231 GLY A O 1
ATOM 1819 N N . TRP A 1 232 ? 1.346 -0.168 5.708 1.00 95.31 232 TRP A N 1
ATOM 1820 C CA . TRP A 1 232 ? 1.600 -1.071 6.837 1.00 95.31 232 TRP A CA 1
ATOM 1821 C C . TRP A 1 232 ? 3.099 -1.318 7.034 1.00 95.31 232 TRP A C 1
ATOM 1823 O O . TRP A 1 232 ? 3.520 -2.339 7.568 1.00 95.31 232 TRP A O 1
ATOM 1833 N N . GLN A 1 233 ? 3.928 -0.387 6.578 1.00 90.62 233 GLN A N 1
ATOM 1834 C CA . GLN A 1 233 ? 5.368 -0.436 6.726 1.00 90.62 233 GLN A CA 1
ATOM 1835 C C . GLN A 1 233 ? 5.768 0.005 8.136 1.00 90.62 233 GLN A C 1
ATOM 1837 O O . GLN A 1 233 ? 5.280 1.019 8.634 1.00 90.62 233 GLN A O 1
ATOM 1842 N N . TYR A 1 234 ? 6.718 -0.682 8.767 1.00 90.25 234 TYR A N 1
ATOM 1843 C CA . TYR A 1 234 ? 7.231 -0.282 10.079 1.00 90.25 234 TYR A CA 1
ATOM 1844 C C . TYR A 1 234 ? 8.042 1.020 10.039 1.00 90.25 234 TYR A C 1
ATOM 1846 O O . TYR A 1 234 ? 8.226 1.664 11.071 1.00 90.25 234 TYR A O 1
ATOM 1854 N N . VAL A 1 235 ? 8.508 1.422 8.853 1.00 85.31 235 VAL A N 1
ATOM 1855 C CA . VAL A 1 235 ? 9.285 2.654 8.645 1.00 85.31 235 VAL A CA 1
ATOM 1856 C C . VAL A 1 235 ? 8.419 3.925 8.641 1.00 85.31 235 VAL A C 1
ATOM 1858 O O . VAL A 1 235 ? 8.960 5.024 8.730 1.00 85.31 235 VAL A O 1
ATOM 1861 N N . GLU A 1 236 ? 7.088 3.781 8.606 1.00 86.81 236 GLU A N 1
ATOM 1862 C CA . GLU A 1 236 ? 6.083 4.860 8.681 1.00 86.81 236 GLU A CA 1
ATOM 1863 C C . GLU A 1 236 ? 5.120 4.633 9.869 1.00 86.81 236 GLU A C 1
ATOM 1865 O O . GLU A 1 236 ? 3.894 4.713 9.768 1.00 86.81 236 GLU A O 1
ATOM 1870 N N . SER A 1 237 ? 5.689 4.324 11.037 1.00 89.50 237 SER A N 1
ATOM 1871 C CA . SER A 1 237 ? 4.973 3.826 12.225 1.00 89.50 237 SER A CA 1
ATOM 1872 C C . SER A 1 237 ? 3.946 4.772 12.860 1.00 89.50 237 SER A C 1
ATOM 1874 O O . SER A 1 237 ? 3.179 4.341 13.717 1.00 89.50 237 SER A O 1
ATOM 1876 N N . PHE A 1 238 ? 3.904 6.048 12.475 1.00 91.50 238 PHE A N 1
ATOM 1877 C CA . PHE A 1 238 ? 2.967 7.023 13.045 1.00 91.50 238 PHE A CA 1
ATOM 1878 C C . PHE A 1 238 ? 1.618 7.082 12.325 1.00 91.50 238 PHE A C 1
ATOM 1880 O O . PHE A 1 238 ? 0.661 7.598 12.902 1.00 91.50 238 PHE A O 1
ATOM 1887 N N . ILE A 1 239 ? 1.530 6.574 11.093 1.00 91.31 239 ILE A N 1
ATOM 1888 C CA . ILE A 1 239 ? 0.328 6.715 10.256 1.00 91.31 239 ILE A CA 1
ATOM 1889 C C . ILE A 1 239 ? -0.268 5.392 9.785 1.00 91.31 239 ILE A C 1
ATOM 1891 O O . ILE A 1 239 ? -1.435 5.369 9.420 1.00 91.31 239 ILE A O 1
ATOM 1895 N N . ASN A 1 240 ? 0.501 4.306 9.818 1.00 95.06 240 ASN A N 1
ATOM 1896 C CA . ASN A 1 240 ? 0.140 3.037 9.193 1.00 95.06 240 ASN A CA 1
ATOM 1897 C C . ASN A 1 240 ? -1.043 2.289 9.856 1.00 95.06 240 ASN A C 1
ATOM 1899 O O . ASN A 1 240 ? -1.463 2.583 10.979 1.00 95.06 240 ASN A O 1
ATOM 1903 N N . LEU A 1 241 ? -1.574 1.266 9.173 1.00 97.94 241 LEU A N 1
ATOM 1904 C CA . LEU A 1 241 ? -2.685 0.443 9.672 1.00 97.94 241 LEU A CA 1
ATOM 1905 C C . LEU A 1 241 ? -2.434 -0.148 11.083 1.00 97.94 241 LEU A C 1
ATOM 1907 O O . LEU A 1 241 ? -3.319 -0.019 11.933 1.00 97.94 241 LEU A O 1
ATOM 1911 N N . PRO A 1 242 ? -1.264 -0.745 11.394 1.00 97.88 242 PRO A N 1
ATOM 1912 C CA . PRO A 1 242 ? -0.945 -1.200 12.752 1.00 97.88 242 PRO A CA 1
ATOM 1913 C C . PRO A 1 242 ? -1.100 -0.122 13.824 1.00 97.88 242 PRO A C 1
ATOM 1915 O O . PRO A 1 242 ? -1.658 -0.395 14.887 1.00 97.88 242 PRO A O 1
ATOM 1918 N N . ARG A 1 243 ? -0.672 1.111 13.538 1.00 97.38 243 ARG A N 1
ATOM 1919 C CA . ARG A 1 243 ? -0.809 2.242 14.457 1.00 97.38 243 ARG A CA 1
ATOM 1920 C C . ARG A 1 243 ? -2.265 2.632 14.680 1.00 97.38 243 ARG A C 1
ATOM 1922 O O . ARG A 1 243 ? -2.656 2.914 15.812 1.00 97.38 243 ARG A O 1
ATOM 1929 N N . ILE A 1 244 ? -3.084 2.623 13.629 1.00 98.44 244 ILE A N 1
ATOM 1930 C CA . ILE A 1 244 ? -4.526 2.892 13.745 1.00 98.44 244 ILE A CA 1
ATOM 1931 C C . ILE A 1 244 ? -5.197 1.818 14.609 1.00 98.44 244 ILE A C 1
ATOM 1933 O O . ILE A 1 244 ? -6.015 2.152 15.468 1.00 98.44 244 ILE A O 1
ATOM 1937 N N . ILE A 1 245 ? -4.824 0.545 14.443 1.00 98.31 245 ILE A N 1
ATOM 1938 C CA . ILE A 1 245 ? -5.317 -0.563 15.277 1.00 98.31 245 ILE A CA 1
ATOM 1939 C C . ILE A 1 245 ? -4.900 -0.373 16.740 1.00 98.31 245 ILE A C 1
ATOM 1941 O O . ILE A 1 245 ? -5.742 -0.484 17.629 1.00 98.31 245 ILE A O 1
ATOM 1945 N N . GLU A 1 246 ? -3.630 -0.048 16.995 1.00 97.94 246 GLU A N 1
ATOM 1946 C CA . GLU A 1 246 ? -3.104 0.212 18.341 1.00 97.94 246 GLU A CA 1
ATOM 1947 C C . GLU A 1 246 ? -3.883 1.338 19.037 1.00 97.94 246 GLU A C 1
ATOM 1949 O O . GLU A 1 246 ? -4.358 1.165 20.159 1.00 97.94 246 GLU A O 1
ATOM 1954 N N . LEU A 1 247 ? -4.075 2.467 18.349 1.00 98.00 247 LEU A N 1
ATOM 1955 C CA . LEU A 1 247 ? -4.803 3.628 18.869 1.00 98.00 247 LEU A CA 1
ATOM 1956 C C . LEU A 1 247 ? -6.303 3.374 19.035 1.00 98.00 247 LEU A C 1
ATOM 1958 O O . LEU A 1 247 ? -6.930 3.954 19.922 1.00 98.00 247 LEU A O 1
ATOM 1962 N N . THR A 1 248 ? -6.878 2.510 18.199 1.00 98.19 248 THR A N 1
ATOM 1963 C CA . THR A 1 248 ? -8.256 2.039 18.368 1.00 98.19 248 THR A CA 1
ATOM 1964 C C . THR A 1 248 ? -8.361 1.149 19.607 1.00 98.19 248 THR A C 1
ATOM 1966 O O . THR A 1 248 ? -9.370 1.182 20.308 1.00 98.19 248 THR A O 1
ATOM 1969 N N . GLY A 1 249 ? -7.326 0.371 19.919 1.00 96.62 249 GLY A N 1
ATOM 1970 C CA . GLY A 1 249 ? -7.325 -0.616 20.992 1.00 96.62 249 GLY A CA 1
ATOM 1971 C C . GLY A 1 249 ? -8.061 -1.909 20.612 1.00 96.62 249 GLY A C 1
ATOM 1972 O O . GLY A 1 249 ? -8.706 -1.986 19.562 1.00 96.62 249 GLY A O 1
ATOM 1973 N N . PRO A 1 250 ? -7.984 -2.953 21.458 1.00 93.06 250 PRO A N 1
ATOM 1974 C CA . PRO A 1 250 ? -8.581 -4.249 21.160 1.00 93.06 250 PRO A CA 1
ATOM 1975 C C . PRO A 1 250 ? -10.111 -4.176 21.092 1.00 93.06 250 PRO A C 1
ATOM 1977 O O . PRO A 1 250 ? -10.756 -3.307 21.694 1.00 93.06 250 PRO A O 1
ATOM 1980 N N . LYS A 1 251 ? -10.707 -5.130 20.373 1.00 93.88 251 LYS A N 1
ATOM 1981 C CA . LYS A 1 251 ? -12.150 -5.369 20.425 1.00 93.88 251 LYS A CA 1
ATOM 1982 C C . LYS A 1 251 ? -12.514 -5.918 21.803 1.00 93.88 251 LYS A C 1
ATOM 1984 O O . LYS A 1 251 ? -11.919 -6.892 22.262 1.00 93.88 251 LYS A O 1
ATOM 1989 N N . LYS A 1 252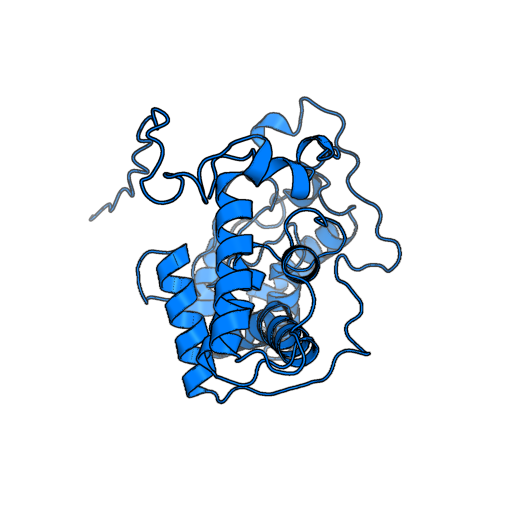 ? -13.478 -5.294 22.482 1.00 94.06 252 LYS A N 1
ATOM 1990 C CA . LYS A 1 252 ? -13.917 -5.759 23.810 1.00 94.06 252 LYS A CA 1
ATOM 1991 C C . LYS A 1 252 ? -14.743 -7.043 23.662 1.00 94.06 252 LYS A C 1
ATOM 1993 O O . LYS A 1 252 ? -15.351 -7.273 22.616 1.00 94.06 252 LYS A O 1
ATOM 1998 N N . LYS A 1 253 ? -14.792 -7.864 24.719 1.00 90.44 253 LYS A N 1
ATOM 1999 C CA . LYS A 1 253 ? -15.438 -9.191 24.703 1.00 90.44 253 LYS A CA 1
ATOM 2000 C C . LYS A 1 253 ? -16.872 -9.154 24.148 1.00 90.44 253 LYS A C 1
A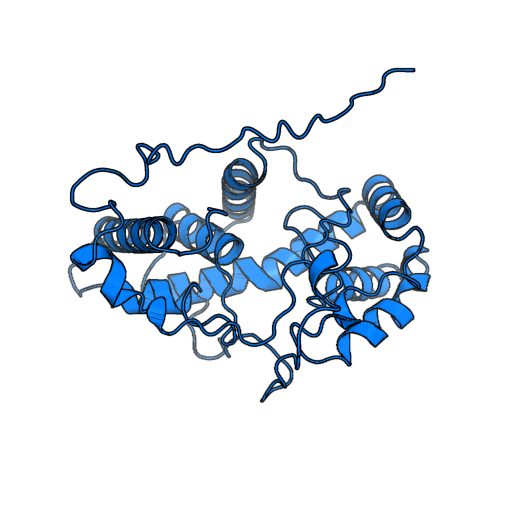TOM 2002 O O . LYS A 1 253 ? -17.169 -9.871 23.204 1.00 90.44 253 LYS A O 1
ATOM 2007 N N . GLU A 1 254 ? -17.695 -8.239 24.656 1.00 94.12 254 GLU A N 1
ATOM 2008 C CA . GLU A 1 254 ? -19.110 -8.089 24.268 1.00 94.12 254 GLU A CA 1
ATOM 2009 C C . GLU A 1 254 ? -19.345 -6.973 23.231 1.00 94.12 254 GLU A C 1
ATOM 2011 O O . GLU A 1 254 ? -20.469 -6.531 23.001 1.00 94.12 254 GLU A O 1
ATOM 2016 N N . GLU A 1 255 ? -18.284 -6.449 22.613 1.00 97.06 255 GLU A N 1
ATOM 2017 C CA . GLU A 1 255 ? -18.417 -5.393 21.613 1.00 97.06 255 GLU A CA 1
ATOM 2018 C C . GLU A 1 255 ? -18.856 -5.964 20.262 1.00 97.06 255 GLU A C 1
ATOM 2020 O O . GLU A 1 255 ? -18.287 -6.940 19.772 1.00 97.06 255 GLU A O 1
ATOM 2025 N N . SER A 1 256 ? -19.840 -5.335 19.619 1.00 97.88 256 SER A N 1
ATOM 2026 C CA . SER A 1 256 ? -20.240 -5.709 18.258 1.00 97.88 256 SER A CA 1
ATOM 2027 C C . SER A 1 256 ? -19.170 -5.325 17.227 1.00 97.88 256 SER A C 1
ATOM 2029 O O . SER A 1 256 ? -18.433 -4.356 17.416 1.00 97.88 256 SER A O 1
ATOM 2031 N N . GLU A 1 257 ? -19.110 -6.032 16.093 1.00 98.00 257 GLU A N 1
ATOM 2032 C CA . GLU A 1 257 ? -18.219 -5.655 14.982 1.00 98.00 257 GLU A CA 1
ATOM 2033 C C . GLU A 1 257 ? -18.475 -4.207 14.526 1.00 98.00 257 GLU A C 1
ATOM 2035 O O . GLU A 1 257 ? -17.535 -3.434 14.354 1.00 98.00 257 GLU A O 1
ATOM 2040 N N . ARG A 1 258 ? -19.750 -3.802 14.434 1.00 98.00 258 ARG A N 1
ATOM 2041 C CA . ARG A 1 258 ? -20.146 -2.426 14.105 1.00 98.00 258 ARG A CA 1
ATOM 2042 C C . ARG A 1 258 ? -19.540 -1.415 15.077 1.00 98.00 258 ARG A C 1
ATOM 2044 O O . ARG A 1 258 ? -18.969 -0.427 14.636 1.00 98.00 258 ARG A O 1
ATOM 2051 N N . SER A 1 259 ? -19.659 -1.652 16.382 1.00 98.38 259 SER A N 1
ATOM 2052 C CA . SER A 1 259 ? -19.126 -0.747 17.408 1.00 98.38 259 SER A CA 1
ATOM 2053 C C . SER A 1 259 ? -17.606 -0.612 17.312 1.00 98.38 259 SER A C 1
ATOM 2055 O O . SER A 1 259 ? -17.094 0.505 17.392 1.00 98.38 259 SER A O 1
ATOM 2057 N N . TYR A 1 260 ? -16.897 -1.717 17.065 1.00 98.62 260 TYR A N 1
ATOM 2058 C CA . TYR A 1 260 ? -15.454 -1.683 16.844 1.00 98.62 260 TYR A CA 1
ATOM 2059 C C . TYR A 1 260 ? -15.088 -0.878 15.590 1.00 98.62 260 TYR A C 1
ATOM 2061 O O . TYR A 1 260 ? -14.255 0.024 15.660 1.00 98.62 260 TYR A O 1
ATOM 2069 N N . LEU A 1 261 ? -15.738 -1.161 14.453 1.00 98.69 261 LEU A N 1
ATOM 2070 C CA . LEU A 1 261 ? -15.480 -0.466 13.188 1.00 98.69 261 LEU A CA 1
ATOM 2071 C C . LEU A 1 261 ? -15.784 1.034 13.282 1.00 98.69 261 LEU A C 1
ATOM 2073 O O . LEU A 1 261 ? -15.048 1.830 12.705 1.00 98.69 261 LEU A O 1
ATOM 2077 N N . THR A 1 262 ? -16.798 1.435 14.056 1.00 98.44 262 THR A N 1
ATOM 2078 C CA . THR A 1 262 ? -17.048 2.852 14.350 1.00 98.44 262 THR A CA 1
ATOM 2079 C C . THR A 1 262 ? -15.847 3.484 15.052 1.00 98.44 262 THR A C 1
ATOM 2081 O O . THR A 1 262 ? -15.356 4.509 14.593 1.00 98.44 262 THR A O 1
ATOM 2084 N N . ARG A 1 263 ? -15.309 2.866 16.115 1.00 98.25 263 ARG A N 1
ATOM 2085 C CA . ARG A 1 263 ? -14.113 3.393 16.807 1.00 98.25 263 ARG A CA 1
ATOM 2086 C C . ARG A 1 263 ? -12.891 3.438 15.891 1.00 98.25 263 ARG A C 1
ATOM 2088 O O . ARG A 1 263 ? -12.127 4.402 15.941 1.00 98.25 263 ARG A O 1
ATOM 2095 N N . PHE A 1 264 ? -12.724 2.414 15.059 1.00 98.75 264 PHE A N 1
ATOM 2096 C CA . PHE A 1 264 ? -11.635 2.320 14.094 1.00 98.75 264 PHE A CA 1
ATOM 2097 C C . PHE A 1 264 ? -11.687 3.457 13.064 1.00 98.75 264 PHE A C 1
ATOM 2099 O O . PHE A 1 264 ? -10.713 4.191 12.911 1.00 98.75 264 PHE A O 1
ATOM 2106 N N . ILE A 1 265 ? -12.837 3.669 12.413 1.00 98.00 265 ILE A N 1
ATOM 2107 C CA . ILE A 1 265 ? -13.013 4.751 11.431 1.00 98.00 265 ILE A CA 1
ATOM 2108 C C . ILE A 1 265 ? -12.930 6.127 12.101 1.00 98.00 265 ILE A C 1
ATOM 2110 O O . ILE A 1 265 ? -12.320 7.030 11.532 1.00 98.00 265 ILE A O 1
ATOM 2114 N N . THR A 1 266 ? -13.460 6.299 13.319 1.00 97.81 266 THR A N 1
ATOM 2115 C CA . THR A 1 266 ? -13.281 7.538 14.096 1.00 97.81 266 THR A CA 1
ATOM 2116 C C . THR A 1 266 ? -11.797 7.824 14.321 1.00 97.81 266 THR A C 1
ATOM 2118 O O . THR A 1 266 ? -11.342 8.942 14.083 1.00 97.81 266 THR A O 1
ATOM 2121 N N . THR A 1 267 ? -11.021 6.811 14.715 1.00 98.00 267 THR A N 1
ATOM 2122 C CA . THR A 1 267 ? -9.574 6.944 14.934 1.00 98.00 267 THR A CA 1
ATOM 2123 C C . THR A 1 267 ? -8.845 7.277 13.636 1.00 98.00 267 THR A C 1
ATOM 2125 O O . THR A 1 267 ? -8.031 8.198 13.627 1.00 98.00 267 THR A O 1
ATOM 2128 N N . ARG A 1 268 ? -9.170 6.593 12.531 1.00 97.19 268 ARG A N 1
ATOM 2129 C CA . ARG A 1 268 ? -8.618 6.876 11.198 1.00 97.19 268 ARG A CA 1
ATOM 2130 C C . ARG A 1 268 ? -8.926 8.305 10.741 1.00 97.19 268 ARG A C 1
ATOM 2132 O O . ARG A 1 268 ? -8.025 9.010 10.301 1.00 97.19 268 ARG A O 1
ATOM 2139 N N . ARG A 1 269 ? -10.169 8.771 10.889 1.00 95.25 269 ARG A N 1
ATOM 2140 C CA . ARG A 1 269 ? -10.563 10.143 10.530 1.00 95.25 269 ARG A CA 1
ATOM 2141 C C . ARG A 1 269 ? -9.835 11.183 11.373 1.00 95.25 269 ARG A C 1
ATOM 2143 O O . ARG A 1 269 ? -9.333 12.156 10.827 1.00 95.25 269 ARG A O 1
ATOM 2150 N N . GLN A 1 270 ? -9.742 10.972 12.684 1.00 95.69 270 GLN A N 1
ATOM 2151 C CA . GLN A 1 270 ? -8.964 11.849 13.562 1.00 95.69 270 GLN A CA 1
ATOM 2152 C C . GLN A 1 270 ? -7.487 11.879 13.162 1.00 95.69 270 GLN A C 1
ATOM 2154 O O . GLN A 1 270 ? -6.889 12.948 13.176 1.00 95.69 270 GLN A O 1
ATOM 2159 N N . LEU A 1 271 ? -6.918 10.734 12.767 1.00 94.81 271 LEU A N 1
ATOM 2160 C CA . LEU A 1 271 ? -5.541 10.649 12.287 1.00 94.81 271 LEU A CA 1
ATOM 2161 C C . LEU A 1 271 ? -5.345 11.549 11.066 1.00 94.81 271 LEU A C 1
ATOM 2163 O O . LEU A 1 271 ? -4.461 12.400 11.089 1.00 94.81 271 LEU A O 1
ATOM 2167 N N . VAL A 1 272 ? -6.205 11.402 10.053 1.00 92.44 272 VAL A N 1
ATOM 2168 C CA . VAL A 1 272 ? -6.201 12.230 8.836 1.00 92.44 272 VAL A CA 1
ATOM 2169 C C . VAL A 1 272 ? -6.336 13.715 9.179 1.00 92.44 272 VAL A C 1
ATOM 2171 O O . VAL A 1 272 ? -5.498 14.513 8.777 1.00 92.44 272 VAL A O 1
ATOM 2174 N N . CYS A 1 273 ? -7.315 14.085 10.006 1.00 92.56 273 CYS A N 1
ATOM 2175 C CA . CYS A 1 273 ? -7.555 15.479 10.384 1.00 92.56 273 CYS A CA 1
ATOM 2176 C C . CYS A 1 273 ? -6.438 16.116 11.223 1.00 92.56 273 CYS A C 1
ATOM 2178 O O . CYS A 1 273 ? -6.332 17.340 11.269 1.00 92.56 273 CYS A O 1
ATOM 2180 N N . CYS A 1 274 ? -5.638 15.307 11.916 1.00 92.44 274 CYS A N 1
ATOM 2181 C CA . CYS A 1 274 ? -4.521 15.761 12.738 1.00 92.44 274 CYS A CA 1
ATOM 2182 C C . CYS A 1 274 ? -3.172 15.704 12.013 1.00 92.44 274 CYS A C 1
ATOM 2184 O O . CYS A 1 274 ? -2.187 16.229 12.538 1.00 92.44 274 CYS A O 1
ATOM 2186 N N . TYR A 1 275 ? -3.088 15.026 10.866 1.00 89.75 275 TYR A N 1
ATOM 2187 C CA . TYR A 1 275 ? -1.824 14.832 10.170 1.00 89.75 275 TYR A CA 1
ATOM 2188 C C . TYR A 1 275 ? -1.300 16.179 9.641 1.00 89.75 275 TYR A C 1
ATOM 2190 O O . TYR A 1 275 ? -2.046 16.923 9.008 1.00 89.75 275 TYR A O 1
ATOM 2198 N N . PRO A 1 276 ? -0.022 16.527 9.879 1.00 81.62 276 PRO A N 1
ATOM 2199 C CA . PRO A 1 276 ? 0.506 17.845 9.520 1.00 81.62 276 PRO A CA 1
ATOM 2200 C C . PRO A 1 276 ? 0.702 18.051 8.008 1.00 81.62 276 PRO A C 1
ATOM 2202 O O . PRO A 1 276 ? 0.925 19.179 7.571 1.00 81.62 276 PRO A O 1
ATOM 2205 N N . GLY A 1 277 ? 0.648 16.988 7.199 1.00 67.12 277 GLY A N 1
ATOM 2206 C CA . GLY A 1 277 ? 0.695 17.085 5.741 1.00 67.12 277 GLY A CA 1
ATOM 2207 C C . GLY A 1 277 ? -0.702 17.315 5.172 1.00 67.12 277 GLY A C 1
ATOM 2208 O O . GLY A 1 277 ? -1.546 16.435 5.278 1.00 67.12 277 GLY A O 1
ATOM 2209 N N . GLY A 1 278 ? -0.942 18.467 4.543 1.00 57.72 278 GLY A N 1
ATOM 2210 C CA . GLY A 1 278 ? -2.233 18.827 3.930 1.00 57.72 278 GLY A CA 1
ATOM 2211 C C . GLY A 1 278 ? -2.556 18.073 2.634 1.00 57.72 278 GLY A C 1
ATOM 2212 O O . GLY A 1 278 ? -2.988 18.693 1.669 1.00 57.72 278 GLY A O 1
ATOM 2213 N N . VAL A 1 279 ? -2.262 16.774 2.585 1.00 55.34 279 VAL A N 1
ATOM 2214 C CA . VAL A 1 279 ? -2.362 15.914 1.393 1.00 55.34 279 VAL A CA 1
ATOM 2215 C C . VAL A 1 279 ? -3.528 14.917 1.501 1.00 55.34 279 VAL A C 1
ATOM 2217 O O . VAL A 1 279 ? -3.701 14.096 0.608 1.00 55.34 279 VAL A O 1
ATOM 2220 N N . TRP A 1 280 ? -4.322 14.985 2.576 1.00 52.66 280 TRP A N 1
ATOM 2221 C CA . TRP A 1 280 ? -5.414 14.056 2.879 1.00 52.66 280 TRP A CA 1
ATOM 2222 C C . TRP A 1 280 ? -6.710 14.784 3.233 1.00 52.66 280 TRP A C 1
ATOM 2224 O O . TRP A 1 280 ? -6.626 15.845 3.895 1.00 52.66 280 TRP A O 1
#

pLDDT: mean 87.93, std 17.84, range [19.83, 98.75]

Solvent-accessible surface area (backbone atoms only — not comparable to full-atom values): 15884 Å² total; per-residue (Å²): 142,81,84,82,76,80,72,78,74,78,69,81,76,69,86,67,75,48,80,84,34,39,67,89,79,25,27,73,39,70,86,60,31,58,84,57,46,65,89,70,64,65,89,69,24,54,39,64,37,51,88,54,51,86,77,58,81,55,74,22,44,84,56,96,77,83,52,57,59,66,89,60,85,89,44,46,80,64,88,75,57,71,70,56,47,52,49,34,54,38,55,40,34,30,73,77,68,74,39,76,80,74,39,55,44,44,45,46,70,82,52,46,24,34,26,41,36,26,32,63,83,51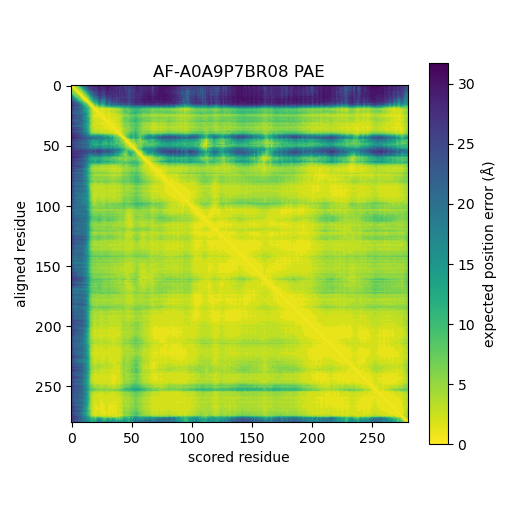,33,19,42,30,77,42,46,37,40,52,37,53,53,56,33,34,73,78,39,79,79,48,78,69,57,78,42,50,66,52,41,56,55,36,64,75,53,42,53,44,21,52,72,22,29,68,48,83,78,44,75,63,47,41,58,46,47,26,49,46,37,77,74,31,68,66,47,50,52,32,46,50,55,46,49,38,61,72,35,42,52,54,18,31,19,57,29,37,66,58,71,46,79,52,70,68,54,39,29,54,36,30,42,43,26,67,77,41,32,57,34,62,85,47,58,73,63,6,41,67,41,45,47,60,76,47,46,82,67,54,94,88,54,50,66,67,60,46,52,49,48,40,52,52,43,48,51,30,48,54,43,44,46,89,64,92,83,112

Nearest PDB structures (foldseek):
  7c6d-assembly1_A  TM=8.509E-01  e=1.274E-10  Bacillus subtilis subsp. subtilis str. 168
  7c6c-assembly1_A  TM=8.459E-01  e=3.314E-10  Bacillus subtilis subsp. subtilis str. 168
  6x2q-assembly1_A  TM=8.670E-01  e=5.345E-10  Gynuella sunshinyii YC6258
  4ily-assembly1_A  TM=8.731E-01  e=3.795E-09  Streptomyces sp. SirexAA-E
  4olt-assembly1_A  TM=8.071E-01  e=1.506E-07  Pseudomonas sp. LL2(2010)

Secondary structure (DSSP, 8-state):
------------------GGG-HHHHS--HHHHGGG-GGG----S--S-TTSTTSS----B--TTS-SBPP-TTSPP----HHHHHHHHHHHHHHHHSSS---TT-EEE-SSSS-EEETTTTEETTTTHHHHHHHHHHHH-TT-GGGGGHHHHHHHTTSPBT-GGGG--GGGTTHHHHHHHHHHH-HHHHHHHHHHHIIIIIHHHHHHHHHTT--SHHHHHHHHHHHHHH--BGGGTTTSHHHHHHHH-PPPTT--HHHHHHHHHHHHHHHHHH-SSTT-

Organism: Rhizopus oryzae (NCBI:txid64495)

Mean predicted aligned error: 6.8 Å